Protein AF-A0A7S0JZT6-F1 (afdb_monomer_lite)

Foldseek 3Di:
DDDDDPQFDADWDWQLVVVAPPDDFDKQFAPFTFTQAAACHVNDRLAQQCQVVSVLQRQVQSVCVVVVNHDPTDDPLRLQVLLVVLPNDPPVCRVPSHHDDVVSSQSSVCVVVVHPSPDDDDPPLPDPDDPQVSLQVVQQVLQVCSVPVRGWDWDDDVRHIKIWGMKHFCDPVVHRHLQGMKTWIAHNHDRDAADPVRHAQRPPHRTHIDRNCPVVDDPDD

pLDDT: mean 77.77, std 19.08, range [27.14, 97.81]

Secondary structure (DSSP, 8-state):
------------BTTTTTTT-SSSSSEEE-SS---B--TTGGG---TTT-HHHHHHHHHHHHHHHHTT---SPPPHHHHHHHHHHTTSS-GGGTT------HHHHHHHHHHHTT-SSTT--------SS-HHHHHHHHHHHHHHHHHHT---EEEE-SS-EEEEEEEEES-GGG-S-TTTEEEEEE-TT-SS--BTTB-TBSTTSSEEEEESHHHH-PPP-

Radius of gyration: 17.5 Å; chains: 1; bounding box: 57×43×42 Å

Sequence (221 aa):
MAGAADGGPSGGIPGAIEALAAGLGVECRAASPFNLFAYGYGGQDDHGWGCAYRCLQMLADHAARHEGTAAAPASIRELQEHLVSVGVLSESQVGSRDWIEPSHARAFLAARAGLGERAVYEEILELNVDQEAKLAAFASLLWEHFGSAKSPVMIDDSIKAYVIGASRLKDVAAGPLPDNMQVLLFDPHVAALPTEEKPLGAAGSAVQWREFRGVFVKEAK

Organism: Cafeteria roenbergensis (NCBI:txid33653)

Structure (mmCIF, N/CA/C/O backbone):
data_AF-A0A7S0JZT6-F1
#
_entry.id   AF-A0A7S0JZT6-F1
#
loop_
_atom_site.group_PDB
_atom_site.id
_atom_site.type_symbol
_atom_site.label_atom_id
_atom_site.label_alt_id
_atom_site.label_comp_id
_atom_site.label_asym_id
_atom_site.label_entity_id
_atom_site.label_seq_id
_atom_site.pdbx_PDB_ins_code
_atom_site.Cartn_x
_atom_site.Cartn_y
_atom_site.Cartn_z
_atom_site.occupancy
_atom_site.B_iso_or_equiv
_atom_site.auth_seq_id
_atom_site.auth_comp_id
_atom_site.auth_asym_id
_atom_site.auth_atom_id
_atom_site.pdbx_PDB_model_num
ATOM 1 N N . MET A 1 1 ? -38.339 -8.355 6.081 1.00 34.59 1 MET A N 1
ATOM 2 C CA . MET A 1 1 ? -37.737 -9.453 5.298 1.00 34.59 1 MET A CA 1
ATOM 3 C C . MET A 1 1 ? -36.240 -9.352 5.493 1.00 34.59 1 MET A C 1
ATOM 5 O O . MET A 1 1 ? -35.696 -8.287 5.242 1.00 34.59 1 MET A O 1
ATOM 9 N N . ALA A 1 2 ? -35.631 -10.390 6.056 1.00 35.12 2 ALA A N 1
ATOM 10 C CA . ALA A 1 2 ? -34.192 -10.492 6.268 1.00 35.12 2 ALA A CA 1
ATOM 11 C C . ALA A 1 2 ? -33.588 -11.412 5.193 1.00 35.12 2 ALA A C 1
ATOM 13 O O . ALA A 1 2 ? -34.253 -12.364 4.784 1.00 35.12 2 ALA A O 1
ATOM 14 N N . GLY A 1 3 ? -32.344 -11.133 4.791 1.00 27.77 3 GLY A N 1
ATOM 15 C CA . GLY A 1 3 ? -31.515 -11.940 3.881 1.00 27.77 3 GLY A CA 1
ATOM 16 C C . GLY A 1 3 ? -31.177 -11.165 2.598 1.00 27.77 3 GLY A C 1
ATOM 17 O O . GLY A 1 3 ? -32.087 -10.666 1.953 1.00 27.77 3 GLY A O 1
ATOM 18 N N . ALA A 1 4 ? -29.925 -10.975 2.186 1.00 27.14 4 ALA A N 1
ATOM 19 C CA . ALA A 1 4 ? -28.719 -11.757 2.437 1.00 27.14 4 ALA A CA 1
ATOM 20 C C . ALA A 1 4 ? -27.574 -10.887 2.986 1.00 27.14 4 ALA A C 1
ATOM 22 O O . ALA A 1 4 ? -27.307 -9.802 2.480 1.00 27.14 4 ALA A O 1
ATOM 23 N N . ALA A 1 5 ? -26.902 -11.382 4.024 1.00 34.38 5 ALA A N 1
ATOM 24 C CA . ALA A 1 5 ? -25.541 -10.970 4.328 1.00 34.38 5 ALA A CA 1
ATOM 25 C C . ALA A 1 5 ? -24.639 -11.838 3.446 1.00 34.38 5 ALA A C 1
ATOM 27 O O . ALA A 1 5 ? -24.488 -13.031 3.716 1.00 34.38 5 ALA A O 1
ATOM 28 N N . ASP A 1 6 ? -24.120 -11.265 2.362 1.00 35.34 6 ASP A N 1
ATOM 29 C CA . ASP A 1 6 ? -23.073 -11.905 1.573 1.00 35.34 6 ASP A CA 1
ATOM 30 C C . ASP A 1 6 ? -21.845 -12.051 2.475 1.00 35.34 6 ASP A C 1
ATOM 32 O O . ASP A 1 6 ? -21.238 -11.072 2.914 1.00 35.34 6 ASP A O 1
ATOM 36 N N . GLY A 1 7 ? -21.542 -13.299 2.833 1.00 34.78 7 GLY A N 1
ATOM 37 C CA . GLY A 1 7 ? -20.374 -13.657 3.623 1.00 34.78 7 GLY A CA 1
ATOM 38 C C . GLY A 1 7 ? -19.111 -13.322 2.844 1.00 34.78 7 GLY A C 1
ATOM 39 O O . GLY A 1 7 ? -18.665 -14.115 2.017 1.00 34.78 7 GLY A O 1
ATOM 40 N N . GLY A 1 8 ? -18.551 -12.142 3.110 1.00 35.59 8 GLY A N 1
ATOM 41 C CA . GLY A 1 8 ? -17.241 -11.744 2.614 1.00 35.59 8 GLY A CA 1
ATOM 42 C C . GLY A 1 8 ? -16.152 -12.737 3.044 1.00 35.59 8 GLY A C 1
ATOM 43 O O . GLY A 1 8 ? -16.297 -13.430 4.058 1.00 35.59 8 GLY A O 1
ATOM 44 N N . PRO A 1 9 ? -15.055 -12.841 2.279 1.00 41.06 9 PRO A N 1
ATOM 45 C CA . PRO A 1 9 ? -14.023 -13.838 2.513 1.00 41.06 9 PRO A CA 1
ATOM 46 C C . PRO A 1 9 ? -13.371 -13.669 3.893 1.00 41.06 9 PRO A C 1
ATOM 48 O O . PRO A 1 9 ? -12.743 -12.660 4.206 1.00 41.06 9 PRO A O 1
ATOM 51 N N . SER A 1 10 ? -13.502 -14.698 4.729 1.00 40.22 10 SER A N 1
ATOM 52 C CA . SER A 1 10 ? -13.089 -14.697 6.137 1.00 40.22 10 SER A CA 1
ATOM 53 C C . SER A 1 10 ? -11.600 -14.995 6.369 1.00 40.22 10 SER A C 1
ATOM 55 O O . SER A 1 10 ? -11.208 -15.329 7.485 1.00 40.22 10 SER A O 1
ATOM 57 N N . GLY A 1 11 ? -10.750 -14.904 5.345 1.00 45.12 11 GLY A N 1
ATOM 58 C CA . GLY A 1 11 ? -9.330 -15.232 5.458 1.00 45.12 11 GLY A CA 1
ATOM 59 C C . GLY A 1 11 ? -8.489 -14.388 4.514 1.00 45.12 11 GLY A C 1
ATOM 60 O O . GLY A 1 11 ? -8.764 -14.343 3.321 1.00 45.12 11 GLY A O 1
ATOM 61 N N . GLY A 1 12 ? -7.463 -13.718 5.040 1.00 48.38 12 GLY A N 1
ATOM 62 C CA . GLY A 1 12 ? -6.399 -13.192 4.190 1.00 48.38 12 GLY A CA 1
ATOM 63 C C . GLY A 1 12 ? -5.634 -14.356 3.564 1.00 48.38 12 GLY A C 1
ATOM 64 O O . GLY A 1 12 ? -5.646 -15.456 4.113 1.00 48.38 12 GLY A O 1
ATOM 65 N N . ILE A 1 13 ? -4.996 -14.141 2.416 1.00 56.59 13 ILE A N 1
ATOM 66 C CA . ILE A 1 13 ? -4.261 -15.203 1.709 1.00 56.59 13 ILE A CA 1
ATOM 67 C C . ILE A 1 13 ? -2.818 -15.217 2.210 1.00 56.59 13 ILE A C 1
ATOM 69 O O . ILE A 1 13 ? -2.087 -14.270 1.900 1.00 56.59 13 ILE A O 1
ATOM 73 N N . PRO A 1 14 ? -2.375 -16.251 2.946 1.00 52.34 14 PRO A N 1
ATOM 74 C CA . PRO A 1 14 ? -0.984 -16.358 3.363 1.00 52.34 14 PRO A CA 1
ATOM 75 C C . PRO A 1 14 ? -0.060 -16.543 2.161 1.00 52.34 14 PRO A C 1
ATOM 77 O O . PRO A 1 14 ? -0.358 -17.327 1.265 1.00 52.34 14 PRO A O 1
ATOM 80 N N . GLY A 1 15 ? 1.075 -15.840 2.146 1.00 51.22 15 GLY A N 1
ATOM 81 C CA . GLY A 1 15 ? 2.154 -16.111 1.189 1.00 51.22 15 GLY A CA 1
ATOM 82 C C . GLY A 1 15 ? 1.863 -15.712 -0.262 1.00 51.22 15 GLY A C 1
ATOM 83 O O . GLY A 1 15 ? 2.475 -16.260 -1.174 1.00 51.22 15 GLY A O 1
ATOM 84 N N . ALA A 1 16 ? 0.967 -14.748 -0.508 1.00 55.59 16 ALA A N 1
ATOM 85 C CA . ALA A 1 16 ? 0.592 -14.336 -1.865 1.00 55.59 16 ALA A CA 1
ATOM 86 C C . ALA A 1 16 ? 1.790 -13.924 -2.754 1.00 55.59 16 ALA A C 1
ATOM 88 O O . ALA A 1 16 ? 1.761 -14.167 -3.956 1.00 55.59 16 ALA A O 1
ATOM 89 N N . ILE A 1 17 ? 2.867 -13.369 -2.178 1.00 54.47 17 ILE A N 1
ATOM 90 C CA . ILE A 1 17 ? 4.121 -13.088 -2.909 1.00 54.47 17 ILE A CA 1
ATOM 91 C C . ILE A 1 17 ? 4.908 -14.370 -3.217 1.00 54.47 17 ILE A C 1
ATOM 93 O O . ILE A 1 17 ? 5.449 -14.509 -4.313 1.00 54.47 17 ILE A O 1
ATOM 97 N N . GLU A 1 18 ? 4.970 -15.322 -2.283 1.00 53.16 18 GLU A N 1
ATOM 98 C CA . GLU A 1 18 ? 5.741 -16.563 -2.449 1.00 53.16 18 GLU A CA 1
ATOM 99 C C . GLU A 1 18 ? 5.184 -17.425 -3.587 1.00 53.16 18 GLU A C 1
ATOM 101 O O . GLU A 1 18 ? 5.955 -17.982 -4.367 1.00 53.16 18 GLU A O 1
ATOM 106 N N . ALA A 1 19 ? 3.857 -17.458 -3.743 1.00 49.25 19 ALA A N 1
ATOM 107 C CA . ALA A 1 19 ? 3.191 -18.165 -4.835 1.00 49.25 19 ALA A CA 1
ATOM 108 C C . ALA A 1 19 ? 3.429 -17.530 -6.225 1.00 49.25 19 ALA A C 1
ATOM 110 O O . ALA A 1 19 ? 3.267 -18.206 -7.238 1.00 49.25 19 ALA A O 1
ATOM 111 N N . LEU A 1 20 ? 3.815 -16.248 -6.288 1.00 53.41 20 LEU A N 1
ATOM 112 C CA . LEU A 1 20 ? 3.877 -15.451 -7.525 1.00 53.41 20 LEU A CA 1
ATOM 113 C C . LEU A 1 20 ? 5.281 -15.179 -8.058 1.00 53.41 20 LEU A C 1
ATOM 115 O O . LEU A 1 20 ? 5.427 -14.810 -9.224 1.00 53.41 20 LEU A O 1
ATOM 119 N N . ALA A 1 21 ? 6.303 -15.386 -7.232 1.00 47.50 21 ALA A N 1
ATOM 120 C CA . ALA A 1 21 ? 7.701 -15.196 -7.608 1.00 47.50 21 ALA A CA 1
ATOM 121 C C . ALA A 1 21 ? 8.264 -16.318 -8.503 1.00 47.50 21 ALA A C 1
ATOM 123 O O . ALA A 1 21 ? 9.364 -16.216 -9.048 1.00 47.50 21 ALA A O 1
ATOM 124 N N . ALA A 1 22 ? 7.527 -17.418 -8.672 1.00 41.44 22 ALA A N 1
ATOM 125 C CA . ALA A 1 22 ? 7.921 -18.495 -9.566 1.00 41.44 22 ALA A CA 1
ATOM 126 C C . ALA A 1 22 ? 7.646 -18.108 -11.034 1.00 41.44 22 ALA A C 1
ATOM 128 O O . ALA A 1 22 ? 6.616 -18.476 -11.592 1.00 41.44 22 ALA A O 1
ATOM 129 N N . GLY A 1 23 ? 8.586 -17.405 -11.686 1.00 43.62 23 GLY A N 1
ATOM 130 C CA . GLY A 1 23 ? 8.805 -17.655 -13.118 1.00 43.62 23 GLY A CA 1
ATOM 131 C C .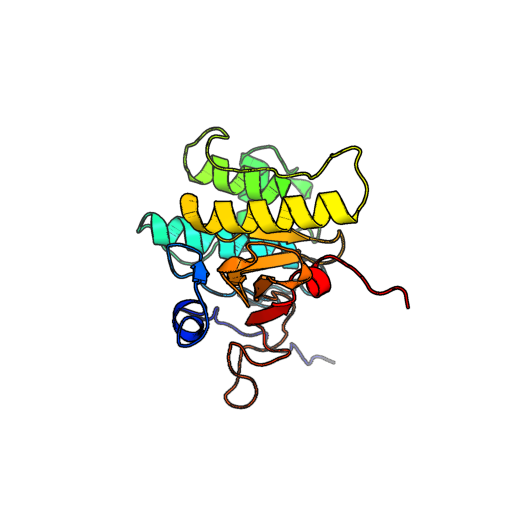 GLY A 1 23 ? 9.170 -16.534 -14.095 1.00 43.62 23 GLY A C 1
ATOM 132 O O . GLY A 1 23 ? 9.265 -16.870 -15.271 1.00 43.62 23 GLY A O 1
ATOM 133 N N . LEU A 1 24 ? 9.385 -15.257 -13.743 1.00 39.00 24 LEU A N 1
ATOM 134 C CA . LEU A 1 24 ? 9.626 -14.225 -14.780 1.00 39.00 24 LEU A CA 1
ATOM 135 C C . LEU A 1 24 ? 10.530 -13.052 -14.334 1.00 39.00 24 LEU A C 1
ATOM 137 O O . LEU A 1 24 ? 10.125 -12.260 -13.489 1.00 39.00 24 LEU A O 1
ATOM 141 N N . GLY A 1 25 ? 11.675 -12.874 -15.015 1.00 45.59 25 GLY A N 1
ATOM 142 C CA . GLY A 1 25 ? 12.507 -11.652 -15.001 1.00 45.59 25 GLY A CA 1
ATOM 143 C C . GLY A 1 25 ? 13.336 -11.399 -13.731 1.00 45.59 25 GLY A C 1
ATOM 144 O O . GLY A 1 25 ? 13.199 -12.102 -12.735 1.00 45.59 25 GLY A O 1
ATOM 145 N N . VAL A 1 26 ? 14.227 -10.395 -13.770 1.00 46.28 26 VAL A N 1
ATOM 146 C CA . VAL A 1 26 ? 14.885 -9.878 -12.553 1.00 46.28 26 VAL A CA 1
ATOM 147 C C . VAL A 1 26 ? 13.817 -9.163 -11.727 1.00 46.28 26 VAL A C 1
ATOM 149 O O . VAL A 1 26 ? 13.256 -8.158 -12.167 1.00 46.28 26 VAL A O 1
ATOM 152 N N . GLU A 1 27 ? 13.514 -9.725 -10.561 1.00 59.84 27 GLU A N 1
ATOM 153 C CA . GLU A 1 27 ? 12.444 -9.292 -9.665 1.00 59.84 27 GLU A CA 1
ATOM 154 C C . GLU A 1 27 ? 13.028 -8.538 -8.464 1.00 59.84 27 GLU A C 1
ATOM 156 O O . GLU A 1 27 ? 13.917 -9.042 -7.772 1.00 59.84 27 GLU A O 1
ATOM 161 N N . CYS A 1 28 ? 12.483 -7.354 -8.185 1.00 55.84 28 CYS A N 1
ATOM 162 C CA . CYS A 1 28 ? 12.679 -6.651 -6.922 1.00 55.84 28 CYS A CA 1
ATOM 163 C C . CYS A 1 28 ? 11.346 -6.691 -6.156 1.00 55.84 28 CYS A C 1
ATOM 165 O O . CYS A 1 28 ? 10.310 -6.301 -6.697 1.00 55.84 28 CYS A O 1
ATOM 167 N N . ARG A 1 29 ? 11.349 -7.163 -4.905 1.00 70.44 29 ARG A N 1
ATOM 168 C CA . ARG A 1 29 ? 10.126 -7.448 -4.131 1.00 70.44 29 ARG A CA 1
ATOM 169 C C . ARG A 1 29 ? 10.256 -7.095 -2.656 1.00 70.44 29 ARG A C 1
ATOM 171 O O . ARG A 1 29 ? 11.367 -6.925 -2.151 1.00 70.44 29 ARG A O 1
ATOM 178 N N . ALA A 1 30 ? 9.118 -7.051 -1.964 1.00 57.62 30 ALA A N 1
ATOM 179 C CA . ALA A 1 30 ? 9.083 -6.984 -0.508 1.00 57.62 30 ALA A CA 1
ATOM 180 C C . ALA A 1 30 ? 9.891 -8.133 0.141 1.00 57.62 30 ALA A C 1
ATOM 182 O O . ALA A 1 30 ? 9.897 -9.262 -0.354 1.00 57.62 30 ALA A O 1
ATOM 183 N N . ALA A 1 31 ? 10.608 -7.840 1.229 1.00 56.81 31 ALA A N 1
ATOM 184 C CA . ALA A 1 31 ? 11.568 -8.753 1.849 1.00 56.81 31 ALA A CA 1
ATOM 185 C C . ALA A 1 31 ? 10.889 -9.918 2.576 1.00 56.81 31 ALA A C 1
ATOM 187 O O . ALA A 1 31 ? 11.448 -11.014 2.609 1.00 56.81 31 ALA A O 1
ATOM 188 N N . SER A 1 32 ? 9.705 -9.677 3.144 1.00 68.81 32 SER A N 1
ATOM 189 C CA . SER A 1 32 ? 8.918 -10.680 3.866 1.00 68.81 32 SER A CA 1
ATOM 190 C C . SER A 1 32 ? 7.595 -10.938 3.141 1.00 68.81 32 SER A C 1
ATOM 192 O O . SER A 1 32 ? 7.056 -10.023 2.512 1.00 68.81 32 SER A O 1
ATOM 194 N N . PRO A 1 33 ? 7.022 -12.151 3.222 1.00 75.38 33 PRO A N 1
ATOM 195 C CA . PRO A 1 33 ? 5.653 -12.363 2.769 1.00 75.38 33 PRO A CA 1
ATOM 196 C C . PRO A 1 33 ? 4.692 -11.503 3.597 1.00 75.38 33 PRO A C 1
ATOM 198 O O . PRO A 1 33 ? 4.974 -11.194 4.752 1.00 75.38 33 PRO A O 1
ATOM 201 N N . PHE A 1 34 ? 3.544 -11.156 3.027 1.00 77.44 34 PHE A N 1
ATOM 202 C CA . PHE A 1 34 ? 2.415 -10.576 3.750 1.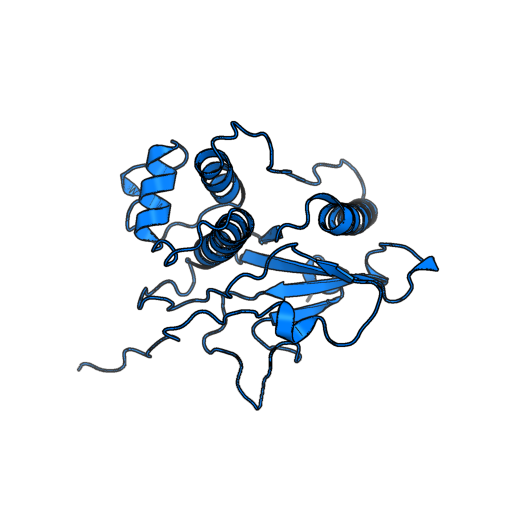00 77.44 34 PHE A CA 1
ATOM 203 C C . PHE A 1 34 ? 1.097 -11.104 3.184 1.00 77.44 34 PHE A C 1
ATOM 205 O O . PHE A 1 34 ? 1.044 -11.635 2.070 1.00 77.44 34 PHE A O 1
ATOM 212 N N . ASN A 1 35 ? 0.045 -11.006 3.985 1.00 83.50 35 ASN A N 1
ATOM 213 C CA . ASN A 1 35 ? -1.294 -11.443 3.634 1.00 83.50 35 ASN A CA 1
ATOM 214 C C . ASN A 1 35 ? -2.001 -10.395 2.774 1.00 83.50 35 ASN A C 1
ATOM 216 O O . ASN A 1 35 ? -1.930 -9.207 3.074 1.00 83.50 35 ASN A O 1
ATOM 220 N N . LEU A 1 36 ? -2.775 -10.832 1.779 1.00 85.19 36 LEU A N 1
ATOM 221 C CA . LEU A 1 36 ? -3.780 -9.967 1.153 1.00 85.19 36 LEU A CA 1
ATOM 222 C C . LEU A 1 36 ? -4.950 -9.754 2.125 1.00 85.19 36 LEU A C 1
ATOM 224 O O . LEU A 1 36 ? -5.561 -10.733 2.556 1.00 85.19 36 LEU A O 1
ATOM 228 N N . PHE A 1 37 ? -5.306 -8.496 2.387 1.00 88.44 37 PHE A N 1
ATOM 229 C CA . PHE A 1 37 ? -6.561 -8.117 3.039 1.00 88.44 37 PHE A CA 1
ATOM 230 C C . PHE A 1 37 ? -7.454 -7.390 2.037 1.00 88.44 37 PHE A C 1
ATOM 232 O O . PHE A 1 37 ? -6.997 -6.489 1.336 1.00 88.44 37 PHE A O 1
ATOM 239 N N . ALA A 1 38 ? -8.721 -7.790 1.969 1.00 89.12 38 ALA A N 1
ATOM 240 C CA . ALA A 1 38 ? -9.712 -7.242 1.049 1.00 89.12 38 ALA A CA 1
ATOM 241 C C . ALA A 1 38 ? -10.998 -6.860 1.796 1.00 89.12 38 ALA A C 1
ATOM 243 O O . ALA A 1 38 ? -11.139 -7.139 2.993 1.00 89.12 38 ALA A O 1
ATOM 244 N N . TYR A 1 39 ? -11.926 -6.212 1.094 1.00 91.44 39 TYR A N 1
ATOM 245 C CA . TYR A 1 39 ? -13.248 -5.884 1.623 1.00 91.44 39 TYR A CA 1
ATOM 246 C C . TYR A 1 39 ? -13.944 -7.093 2.254 1.00 91.44 39 TYR A C 1
ATOM 248 O O . TYR A 1 39 ? -13.802 -8.232 1.807 1.00 91.44 39 TYR A O 1
ATOM 256 N N . GLY A 1 40 ? -14.690 -6.848 3.331 1.00 88.19 40 GLY A N 1
ATOM 257 C CA . GLY A 1 40 ? -15.387 -7.899 4.071 1.00 88.19 40 GLY A CA 1
ATOM 258 C C . GLY A 1 40 ? -14.502 -8.696 5.033 1.00 88.19 40 GLY A C 1
ATOM 259 O O . GLY A 1 40 ? -15.031 -9.462 5.843 1.00 88.19 40 GLY A O 1
ATOM 260 N N . TYR A 1 41 ? -13.173 -8.519 5.011 1.00 86.56 41 TYR A N 1
ATOM 261 C CA . TYR A 1 41 ? -12.291 -9.239 5.928 1.00 86.56 41 TYR A CA 1
ATOM 262 C C . TYR A 1 41 ? -12.638 -8.926 7.391 1.00 86.56 41 TYR A C 1
ATOM 264 O O . TYR A 1 41 ? -12.788 -7.760 7.780 1.00 86.56 41 TYR A O 1
ATOM 272 N N . GLY A 1 42 ? -12.761 -9.981 8.202 1.00 83.81 42 GLY A N 1
ATOM 273 C CA . GLY A 1 42 ? -13.183 -9.894 9.602 1.00 83.81 42 GLY A CA 1
ATOM 274 C C . GLY A 1 42 ? -14.677 -9.608 9.796 1.00 83.81 42 GLY A C 1
ATOM 275 O O . GLY A 1 42 ? -15.069 -9.205 10.885 1.00 83.81 42 GLY A O 1
ATOM 276 N N . GLY A 1 43 ? -15.508 -9.775 8.758 1.00 88.06 43 GLY A N 1
ATOM 277 C CA . GLY A 1 43 ? -16.949 -9.494 8.810 1.00 88.06 43 GLY A CA 1
ATOM 278 C C . GLY A 1 43 ? -17.299 -8.003 8.792 1.00 88.06 43 GLY A C 1
ATOM 279 O O . GLY A 1 43 ? -18.454 -7.636 8.993 1.00 88.06 43 GLY A O 1
ATOM 280 N N . GLN A 1 44 ? -16.312 -7.138 8.560 1.00 90.50 44 GLN A N 1
ATOM 281 C CA . GLN A 1 44 ? -16.498 -5.696 8.483 1.00 90.50 44 GLN A CA 1
ATOM 282 C C . GLN A 1 44 ? -17.129 -5.312 7.138 1.00 90.50 44 GLN A C 1
ATOM 284 O O . GLN A 1 44 ? -16.576 -5.616 6.087 1.00 90.50 44 GLN A O 1
ATOM 289 N N . ASP A 1 45 ? -18.249 -4.586 7.169 1.00 93.31 45 ASP A N 1
ATOM 290 C CA . ASP A 1 45 ? -18.831 -3.973 5.971 1.00 93.31 45 ASP A CA 1
ATOM 291 C C . ASP A 1 45 ? -18.078 -2.682 5.619 1.00 93.31 45 ASP A C 1
ATOM 293 O O . ASP A 1 45 ? -18.401 -1.592 6.107 1.00 93.31 45 ASP A O 1
ATOM 297 N N . ASP A 1 46 ? -17.018 -2.829 4.826 1.00 93.94 46 ASP A N 1
ATOM 298 C CA . ASP A 1 46 ? -16.147 -1.738 4.393 1.00 93.94 46 ASP A CA 1
ATOM 299 C C . ASP A 1 46 ? -16.148 -1.462 2.882 1.00 93.94 46 ASP A C 1
ATOM 301 O O . ASP A 1 46 ? -15.288 -0.748 2.356 1.00 93.94 46 ASP A O 1
ATOM 305 N N . HIS A 1 47 ? -17.146 -1.990 2.176 1.00 92.88 47 HIS A N 1
ATOM 306 C CA . HIS A 1 47 ? -17.290 -1.798 0.740 1.00 92.88 47 HIS A CA 1
ATOM 307 C C . HIS A 1 47 ? -17.446 -0.314 0.391 1.00 92.88 47 HIS A C 1
ATOM 309 O O . HIS A 1 47 ? -18.327 0.382 0.897 1.00 92.88 47 HIS A O 1
ATOM 315 N N . GLY A 1 48 ? -16.582 0.163 -0.506 1.00 91.88 48 GLY A N 1
ATOM 316 C CA . GLY A 1 48 ? -16.615 1.533 -1.018 1.00 91.88 48 GLY A CA 1
ATOM 317 C C . GLY A 1 48 ? -15.909 2.578 -0.153 1.00 91.88 48 GLY A C 1
ATOM 318 O O . GLY A 1 48 ? -15.864 3.730 -0.568 1.00 91.88 48 GLY A O 1
ATOM 319 N N . TRP A 1 49 ? -15.341 2.208 1.001 1.00 94.19 49 TRP A N 1
ATOM 320 C CA . TRP A 1 49 ? -14.616 3.161 1.858 1.00 94.19 49 TRP A CA 1
ATOM 321 C C . TRP A 1 49 ? -13.369 2.584 2.546 1.00 94.19 49 TRP A C 1
ATOM 323 O O . TRP A 1 49 ? -12.456 3.323 2.895 1.00 94.19 49 TRP A O 1
ATOM 333 N N . GLY A 1 50 ? -13.279 1.260 2.702 1.00 95.06 50 GLY A N 1
ATOM 334 C CA . GLY A 1 50 ? -12.238 0.620 3.507 1.00 95.06 50 GLY A CA 1
ATOM 335 C C . GLY A 1 50 ? -10.895 0.354 2.830 1.00 95.06 50 GLY A C 1
ATOM 336 O O . GLY A 1 50 ? -9.996 -0.168 3.486 1.00 95.06 50 GLY A O 1
ATOM 337 N N . CYS A 1 51 ? -10.721 0.621 1.528 1.00 95.06 51 CYS A N 1
ATOM 338 C CA . CYS A 1 51 ? -9.603 0.002 0.799 1.00 95.06 51 CYS A CA 1
ATOM 339 C C . CYS A 1 51 ? -8.242 0.543 1.240 1.00 95.06 51 CYS A C 1
ATOM 341 O O . CYS A 1 51 ? -7.284 -0.229 1.289 1.00 95.06 51 CYS A O 1
ATOM 343 N N . ALA A 1 52 ? -8.162 1.803 1.672 1.00 95.38 52 ALA A N 1
ATOM 344 C CA . ALA A 1 52 ? -6.956 2.335 2.297 1.00 95.38 52 ALA A CA 1
ATOM 345 C C . ALA A 1 52 ? -6.617 1.644 3.628 1.00 95.38 52 ALA A C 1
ATOM 347 O O . ALA A 1 52 ? -5.457 1.317 3.873 1.00 95.38 52 ALA A O 1
ATOM 348 N N . TYR A 1 53 ? -7.617 1.319 4.455 1.00 96.44 53 TYR A N 1
ATOM 349 C CA . TYR A 1 53 ? -7.396 0.532 5.672 1.00 96.44 53 TYR A CA 1
ATOM 350 C C . TYR A 1 53 ? -6.914 -0.882 5.357 1.00 96.44 53 TYR A C 1
ATOM 352 O O . TYR A 1 53 ? -6.023 -1.389 6.033 1.00 96.44 53 TYR A O 1
ATOM 360 N N . ARG A 1 54 ? -7.452 -1.520 4.312 1.00 94.75 54 ARG A N 1
ATOM 361 C CA . ARG A 1 54 ? -6.978 -2.839 3.864 1.00 94.75 54 ARG A CA 1
ATOM 362 C C . ARG A 1 54 ? -5.537 -2.790 3.370 1.00 94.75 54 ARG A C 1
ATOM 364 O O . ARG A 1 54 ? -4.757 -3.679 3.702 1.00 94.75 54 ARG A O 1
ATOM 371 N N . CYS A 1 55 ? -5.155 -1.725 2.665 1.00 93.94 55 CYS A N 1
ATOM 372 C CA . CYS A 1 55 ? -3.755 -1.467 2.334 1.00 93.94 55 CYS A CA 1
ATOM 373 C C . CYS A 1 55 ? -2.906 -1.342 3.603 1.00 93.94 55 CYS A C 1
ATOM 375 O O . CYS A 1 55 ? -1.919 -2.060 3.740 1.00 93.94 55 CYS A O 1
ATOM 377 N N . LEU A 1 56 ? -3.327 -0.532 4.578 1.00 94.62 56 LEU A N 1
ATOM 378 C CA . LEU A 1 56 ? -2.621 -0.395 5.853 1.00 94.62 56 LEU A CA 1
ATOM 379 C C . LEU A 1 56 ? -2.469 -1.735 6.596 1.00 94.62 56 LEU A C 1
ATOM 381 O O . LEU A 1 56 ? -1.390 -2.016 7.112 1.00 94.62 56 LEU A O 1
ATOM 385 N N . GLN A 1 57 ? -3.489 -2.601 6.594 1.00 92.69 57 GLN A N 1
ATOM 386 C CA . GLN A 1 57 ? -3.381 -3.954 7.158 1.00 92.69 57 GLN A CA 1
ATOM 387 C C . GLN A 1 57 ? -2.282 -4.776 6.466 1.00 92.69 57 GLN A C 1
ATOM 389 O O . GLN A 1 57 ? -1.511 -5.447 7.149 1.00 92.69 57 GLN A O 1
ATOM 394 N N . MET A 1 58 ? -2.167 -4.701 5.133 1.00 90.75 58 MET A N 1
ATOM 395 C CA . MET A 1 58 ? -1.118 -5.405 4.378 1.00 90.75 58 MET A CA 1
ATOM 396 C C . MET A 1 58 ? 0.282 -4.877 4.717 1.00 90.75 58 MET A C 1
ATOM 398 O O . MET A 1 58 ? 1.199 -5.664 4.954 1.00 90.75 58 MET A O 1
ATOM 402 N N . LEU A 1 59 ? 0.447 -3.551 4.788 1.00 90.94 59 LEU A N 1
ATOM 403 C CA . LEU A 1 59 ? 1.721 -2.922 5.151 1.00 90.94 59 LEU A CA 1
ATOM 404 C C . LEU A 1 59 ? 2.124 -3.268 6.596 1.00 90.94 59 LEU A C 1
ATOM 406 O O . LEU A 1 59 ? 3.283 -3.599 6.854 1.00 90.94 59 LEU A O 1
ATOM 410 N N . ALA A 1 60 ? 1.172 -3.230 7.531 1.00 89.31 60 ALA A N 1
ATOM 411 C CA . ALA A 1 60 ? 1.401 -3.571 8.932 1.00 89.31 60 ALA A CA 1
ATOM 412 C C . ALA A 1 60 ? 1.739 -5.060 9.123 1.00 89.31 60 ALA A C 1
ATOM 414 O O . ALA A 1 60 ? 2.631 -5.384 9.906 1.00 89.31 60 ALA A O 1
ATOM 415 N N . ASP A 1 61 ? 1.074 -5.962 8.393 1.00 86.69 61 ASP A N 1
ATOM 416 C CA . ASP A 1 61 ? 1.374 -7.399 8.404 1.00 86.69 61 ASP A CA 1
ATOM 417 C C . ASP A 1 61 ? 2.774 -7.685 7.842 1.00 86.69 61 ASP A C 1
ATOM 419 O O . ASP A 1 61 ? 3.527 -8.442 8.455 1.00 86.69 61 ASP A O 1
ATOM 423 N N . HIS A 1 62 ? 3.179 -7.015 6.754 1.00 86.56 62 HIS A N 1
ATOM 424 C CA . HIS A 1 62 ? 4.556 -7.092 6.254 1.00 86.56 62 HIS A CA 1
ATOM 425 C C . HIS A 1 62 ? 5.574 -6.661 7.316 1.00 86.56 62 HIS A C 1
ATOM 427 O O . HIS A 1 62 ? 6.535 -7.387 7.576 1.00 86.56 62 HIS A O 1
ATOM 433 N N . ALA A 1 63 ? 5.371 -5.490 7.931 1.00 84.88 63 ALA A N 1
ATOM 434 C CA . ALA A 1 63 ? 6.270 -4.969 8.959 1.00 84.88 63 ALA A CA 1
ATOM 435 C C . ALA A 1 63 ? 6.379 -5.939 10.146 1.00 84.88 63 ALA A C 1
ATOM 437 O O . ALA A 1 63 ? 7.479 -6.314 10.547 1.00 84.88 63 ALA A O 1
ATOM 438 N N . ALA A 1 64 ? 5.244 -6.438 10.641 1.00 83.50 64 ALA A N 1
ATOM 439 C CA . ALA A 1 64 ? 5.216 -7.385 11.749 1.00 83.50 64 ALA A CA 1
ATOM 440 C C . ALA A 1 64 ? 5.926 -8.704 11.422 1.00 83.50 64 ALA A C 1
ATOM 442 O O . ALA A 1 64 ? 6.657 -9.242 12.251 1.00 83.50 64 ALA A O 1
ATOM 443 N N . ARG A 1 65 ? 5.760 -9.231 10.206 1.00 82.38 65 ARG A N 1
ATOM 444 C CA . ARG A 1 65 ? 6.457 -10.448 9.764 1.00 82.38 65 ARG A CA 1
ATOM 445 C C . ARG A 1 65 ? 7.955 -10.236 9.629 1.00 82.38 65 ARG A C 1
ATOM 447 O O . ARG A 1 65 ? 8.714 -11.107 10.042 1.00 82.38 65 ARG A O 1
ATOM 454 N N . HIS A 1 66 ? 8.369 -9.083 9.112 1.00 80.94 66 HIS A N 1
ATOM 455 C CA . HIS A 1 66 ? 9.779 -8.722 9.008 1.00 80.94 66 HIS A CA 1
ATOM 456 C C . HIS A 1 66 ? 10.460 -8.640 10.382 1.00 80.94 66 HIS A C 1
ATOM 458 O O . HIS A 1 66 ? 11.593 -9.082 10.546 1.00 80.94 66 HIS A O 1
ATOM 464 N N . GLU A 1 67 ? 9.742 -8.135 11.384 1.00 82.75 67 GLU A N 1
ATOM 465 C CA . GLU A 1 67 ? 10.203 -8.027 12.773 1.00 82.75 67 GLU A CA 1
ATOM 466 C C . GLU A 1 67 ? 10.080 -9.342 13.568 1.00 82.75 67 GLU A C 1
ATOM 468 O O . GLU A 1 67 ? 10.519 -9.410 14.714 1.00 82.75 67 GLU A O 1
ATOM 473 N N . GLY A 1 68 ? 9.451 -10.384 13.009 1.00 82.12 68 GLY A N 1
ATOM 474 C CA . GLY A 1 68 ? 9.138 -11.619 13.737 1.00 82.12 68 GLY A CA 1
ATOM 475 C C . GLY A 1 68 ? 8.054 -11.454 14.815 1.00 82.12 68 GLY A C 1
ATOM 476 O O . GLY A 1 68 ? 7.968 -12.268 15.730 1.00 82.12 68 GLY A O 1
ATOM 477 N N . THR A 1 69 ? 7.223 -10.413 14.715 1.00 83.06 69 THR A N 1
ATOM 478 C CA . THR A 1 69 ? 6.155 -10.051 15.666 1.00 83.06 69 THR A CA 1
ATOM 479 C C . THR A 1 69 ? 4.748 -10.239 15.088 1.00 83.06 69 THR A C 1
ATOM 481 O O . THR A 1 69 ? 3.774 -9.695 15.612 1.00 83.06 69 THR A O 1
ATOM 484 N N . ALA A 1 70 ? 4.629 -10.989 13.988 1.00 75.69 70 ALA A N 1
ATOM 485 C CA . ALA A 1 70 ? 3.363 -11.228 13.305 1.00 75.69 70 ALA A CA 1
ATOM 486 C C . ALA A 1 70 ? 2.299 -11.809 14.250 1.00 75.69 70 ALA A C 1
ATOM 488 O O . ALA A 1 70 ? 2.507 -12.834 14.900 1.00 75.69 70 ALA A O 1
ATOM 489 N N . ALA A 1 71 ? 1.144 -11.151 14.279 1.00 77.88 71 ALA A N 1
ATOM 490 C CA . ALA A 1 71 ? -0.034 -11.535 15.043 1.00 77.88 71 ALA A CA 1
ATOM 491 C C . ALA A 1 71 ? -1.280 -11.446 14.147 1.00 77.88 71 ALA A C 1
ATOM 493 O O . ALA A 1 71 ? -1.175 -11.209 12.941 1.00 77.88 71 ALA A O 1
ATOM 494 N N . ALA A 1 72 ? -2.468 -11.636 14.726 1.00 80.19 72 ALA A N 1
ATOM 495 C CA . ALA A 1 72 ? -3.704 -11.316 14.021 1.00 80.19 72 ALA A CA 1
ATOM 496 C C . ALA A 1 72 ? -3.699 -9.829 13.600 1.00 80.19 72 ALA A C 1
ATOM 498 O O . ALA A 1 72 ? -3.252 -8.982 14.379 1.00 80.19 72 ALA A O 1
ATOM 499 N N . PRO A 1 73 ? -4.163 -9.497 12.383 1.00 81.94 73 PRO A N 1
ATOM 500 C CA . PRO A 1 73 ? -4.218 -8.113 11.927 1.00 81.94 73 PRO A CA 1
ATOM 501 C C . PRO A 1 73 ? -5.210 -7.306 12.770 1.00 81.94 73 PRO A C 1
ATOM 503 O O . PRO A 1 73 ? -6.284 -7.800 13.116 1.00 81.94 73 PRO A O 1
ATOM 506 N N . ALA A 1 74 ? -4.875 -6.044 13.037 1.00 91.00 74 ALA A N 1
ATOM 507 C CA . ALA A 1 74 ? -5.787 -5.103 13.677 1.00 91.00 74 ALA A CA 1
ATOM 508 C C . ALA A 1 74 ? -7.037 -4.887 12.808 1.00 91.00 74 ALA A C 1
ATOM 510 O O . ALA A 1 74 ? -6.940 -4.741 11.588 1.00 91.00 74 ALA A O 1
ATOM 511 N N . SER A 1 75 ? -8.211 -4.844 13.428 1.00 95.00 75 SER A N 1
ATOM 512 C CA . SER A 1 75 ? -9.467 -4.408 12.816 1.00 95.00 75 SER A CA 1
ATOM 513 C C . SER A 1 75 ? -9.394 -2.947 12.356 1.00 95.00 75 SER A C 1
ATOM 515 O O . SER A 1 75 ? -8.572 -2.170 12.838 1.00 95.00 75 SER A O 1
ATOM 517 N N . ILE A 1 76 ? -10.290 -2.532 11.449 1.00 96.56 76 ILE A N 1
ATOM 518 C CA . ILE A 1 76 ? -10.356 -1.127 10.997 1.00 96.56 76 ILE A CA 1
ATOM 519 C C . ILE A 1 76 ? -10.558 -0.177 12.183 1.00 96.56 76 ILE A C 1
ATOM 521 O O . ILE A 1 76 ? -9.931 0.877 12.241 1.00 96.56 76 ILE A O 1
ATOM 525 N N . ARG A 1 77 ? -11.376 -0.577 13.160 1.00 97.00 77 ARG A N 1
ATOM 526 C CA . ARG A 1 77 ? -11.593 0.206 14.375 1.00 97.00 77 ARG A CA 1
ATOM 527 C C . ARG A 1 77 ? -10.309 0.368 15.192 1.00 97.00 77 ARG A C 1
ATOM 529 O O . ARG A 1 77 ? -9.995 1.484 15.579 1.00 97.00 77 ARG A O 1
ATOM 536 N N . GLU A 1 78 ? -9.553 -0.707 15.412 1.00 96.62 78 GLU A N 1
ATOM 537 C CA . GLU A 1 78 ? -8.266 -0.636 16.126 1.00 96.62 78 GLU A CA 1
ATOM 538 C C . GLU A 1 78 ? -7.246 0.228 15.367 1.00 96.62 78 GLU A C 1
ATOM 540 O O . GLU A 1 78 ? -6.483 0.970 15.983 1.00 96.62 78 GLU A O 1
ATOM 545 N N . LEU A 1 79 ? -7.256 0.191 14.027 1.00 96.56 79 LEU A N 1
ATOM 546 C CA . LEU A 1 79 ? -6.446 1.100 13.211 1.00 96.56 79 LEU A CA 1
ATOM 547 C C . LEU A 1 79 ? -6.863 2.562 13.419 1.00 96.56 79 LEU A C 1
ATOM 549 O O . LEU A 1 79 ? -5.997 3.408 13.618 1.00 96.56 79 LEU A O 1
ATOM 553 N N . GLN A 1 80 ? -8.165 2.867 13.411 1.00 97.81 80 GLN A N 1
ATOM 554 C CA . GLN A 1 80 ? -8.680 4.214 13.687 1.00 97.81 80 GLN A CA 1
ATOM 555 C C . GLN A 1 80 ? -8.292 4.685 15.095 1.00 97.81 80 GLN A C 1
ATOM 557 O O . GLN A 1 80 ? -7.784 5.791 15.245 1.00 97.81 80 GLN A O 1
ATOM 562 N N . GLU A 1 81 ? -8.466 3.842 16.116 1.00 97.56 81 GLU A N 1
ATOM 563 C CA . GLU A 1 81 ? -8.084 4.138 17.505 1.00 97.56 81 GLU A CA 1
ATOM 564 C C . GLU A 1 81 ? -6.579 4.420 17.625 1.00 97.56 81 GLU A C 1
ATOM 566 O O . GLU A 1 81 ? -6.173 5.385 18.277 1.00 97.56 81 GLU A O 1
ATOM 571 N N . HIS A 1 82 ? -5.739 3.644 16.934 1.00 95.38 82 HIS A N 1
ATOM 572 C CA . HIS A 1 82 ? -4.302 3.904 16.890 1.00 95.38 82 HIS A CA 1
ATOM 573 C C . HIS A 1 82 ? -3.980 5.228 16.187 1.00 95.38 82 HIS A C 1
ATOM 575 O O . HIS A 1 82 ? -3.179 6.016 16.685 1.00 95.38 82 HIS A O 1
ATOM 581 N N . LEU A 1 83 ? -4.624 5.509 15.055 1.00 96.19 83 LEU A N 1
ATOM 582 C CA . LEU A 1 83 ? -4.437 6.753 14.308 1.00 96.19 83 LEU A CA 1
ATOM 583 C C . LEU A 1 83 ? -4.881 7.998 15.103 1.00 96.19 83 LEU A C 1
ATOM 585 O O . LEU A 1 83 ? -4.261 9.056 14.991 1.00 96.19 83 LEU A O 1
ATOM 589 N N . VAL A 1 84 ? -5.892 7.869 15.966 1.00 97.06 84 VAL A N 1
ATOM 590 C CA . VAL A 1 84 ? -6.229 8.897 16.963 1.00 97.06 84 VAL A CA 1
ATOM 591 C C . VAL A 1 84 ? -5.121 9.031 18.003 1.00 97.06 84 VAL A C 1
ATOM 593 O O . VAL A 1 84 ? -4.703 10.145 18.310 1.00 97.06 84 VAL A O 1
ATOM 596 N N . SER A 1 85 ? -4.591 7.915 18.515 1.00 95.25 85 SER A N 1
ATOM 597 C CA . SER A 1 85 ? -3.533 7.940 19.537 1.00 95.25 85 SER A CA 1
ATOM 598 C C . SER A 1 85 ? -2.237 8.621 19.072 1.00 95.25 85 SER A C 1
ATOM 600 O O . SER A 1 85 ? -1.532 9.213 19.887 1.00 95.25 85 SER A O 1
ATOM 602 N N . VAL A 1 86 ? -1.947 8.588 17.765 1.00 92.81 86 VAL A N 1
ATOM 603 C CA . VAL A 1 86 ? -0.798 9.282 17.152 1.00 92.81 86 VAL A CA 1
ATOM 604 C C . VAL A 1 86 ? -1.144 10.697 16.665 1.00 92.81 86 VAL A C 1
ATOM 606 O O . VAL A 1 86 ? -0.281 11.391 16.137 1.00 92.81 86 VAL A O 1
ATOM 609 N N . GLY A 1 87 ? -2.392 11.141 16.852 1.00 94.06 87 GLY A N 1
ATOM 610 C CA . GLY A 1 87 ? -2.836 12.515 16.612 1.00 94.06 87 GLY A CA 1
ATOM 611 C C . GLY A 1 87 ? -3.155 12.871 15.160 1.00 94.06 87 GLY A C 1
ATOM 612 O O . GLY A 1 87 ? -3.242 14.057 14.851 1.00 94.06 87 GLY A O 1
ATOM 613 N N . VAL A 1 88 ? -3.325 11.886 14.269 1.00 94.69 88 VAL A N 1
ATOM 614 C CA . VAL A 1 88 ? -3.641 12.140 12.847 1.00 94.69 88 VAL A CA 1
ATOM 615 C C . VAL A 1 88 ? -5.118 11.964 12.500 1.00 94.69 88 VAL A C 1
ATOM 617 O O . VAL A 1 88 ? -5.529 12.376 11.424 1.00 94.69 88 VAL A O 1
ATOM 620 N N . LEU A 1 89 ? -5.917 11.396 13.406 1.00 96.81 89 LEU A N 1
ATOM 621 C CA . LEU A 1 89 ? -7.381 11.376 13.329 1.00 96.81 89 LEU A CA 1
ATOM 622 C C . LEU A 1 89 ? -7.995 11.953 14.612 1.00 96.81 89 LEU A C 1
ATOM 624 O O . LEU A 1 89 ? -7.347 11.991 15.660 1.00 96.81 89 LEU A O 1
ATOM 628 N N . SER A 1 90 ? -9.262 12.365 14.550 1.00 97.06 90 SER A N 1
ATOM 629 C CA . SER A 1 90 ? -10.049 12.758 15.726 1.00 97.06 90 SER A CA 1
ATOM 630 C C . SER A 1 90 ? -10.837 11.584 16.320 1.00 97.06 90 SER A C 1
ATOM 632 O O . SER A 1 90 ? -11.198 10.639 15.621 1.00 97.06 90 SER A O 1
ATOM 634 N N . GLU A 1 91 ? -11.192 11.664 17.610 1.00 97.12 91 GLU A N 1
ATOM 635 C CA . GLU A 1 91 ? -12.000 10.632 18.294 1.00 97.12 91 GLU A CA 1
ATOM 636 C C . GLU A 1 91 ? -13.329 10.332 17.580 1.00 97.12 91 GLU A C 1
ATOM 638 O O . GLU A 1 91 ? -13.783 9.191 17.561 1.00 97.12 91 GLU A O 1
ATOM 643 N N . SER A 1 92 ? -13.935 11.338 16.938 1.00 97.00 92 SER A N 1
ATOM 644 C CA . SER A 1 92 ? -15.179 11.184 16.172 1.00 97.00 92 SER A CA 1
ATOM 645 C C . SER A 1 92 ? -15.044 10.295 14.932 1.00 97.00 92 SER A C 1
ATOM 647 O O . SER A 1 92 ? -16.059 9.859 14.397 1.00 97.00 92 SER A O 1
ATOM 649 N N . GLN A 1 93 ? -13.819 10.052 14.457 1.00 96.50 93 GLN A N 1
ATOM 650 C CA . GLN A 1 93 ? -13.545 9.187 13.307 1.00 96.50 93 GLN A CA 1
ATOM 651 C C . GLN A 1 93 ? -13.403 7.712 13.709 1.00 96.50 93 GLN A C 1
ATOM 653 O O . GLN A 1 93 ? -13.384 6.830 12.853 1.00 96.50 93 GLN A O 1
ATOM 658 N N . VAL A 1 94 ? -13.346 7.403 15.008 1.00 97.75 94 VAL A N 1
ATOM 659 C CA . VAL A 1 94 ? -13.366 6.012 15.472 1.00 97.75 94 VAL A CA 1
ATOM 660 C C . VAL A 1 94 ? -14.748 5.413 15.233 1.00 97.75 94 VAL A C 1
ATOM 662 O O . VAL A 1 94 ? -15.759 5.888 15.747 1.00 97.75 94 VAL A O 1
ATOM 665 N N . GLY A 1 95 ? -14.792 4.330 14.461 1.00 96.38 95 GLY A N 1
ATOM 666 C CA . GLY A 1 95 ? -16.022 3.683 14.018 1.00 96.38 95 GLY A CA 1
ATOM 667 C C . GLY A 1 95 ? -16.727 4.392 12.858 1.00 96.38 95 GLY A C 1
ATOM 668 O O . GLY A 1 95 ? -17.799 3.935 12.457 1.00 96.38 95 GLY A O 1
ATOM 669 N N . SER A 1 96 ? -16.162 5.477 12.314 1.00 96.56 96 SER A N 1
ATOM 670 C CA . SER A 1 96 ? -16.695 6.114 11.108 1.00 96.56 96 SER A CA 1
ATOM 671 C C . SER A 1 96 ? -16.335 5.312 9.852 1.00 96.56 96 SER A C 1
ATOM 673 O O . SER A 1 96 ? -15.590 4.327 9.900 1.00 96.56 96 SER A O 1
ATOM 675 N N . ARG A 1 97 ? -16.901 5.736 8.717 1.00 96.88 97 ARG A N 1
ATOM 676 C CA . ARG A 1 97 ? -16.599 5.206 7.380 1.00 96.88 97 ARG A CA 1
ATOM 677 C C . ARG A 1 97 ? -15.679 6.139 6.586 1.00 96.88 97 ARG A C 1
ATOM 679 O O . ARG A 1 97 ? -15.678 6.097 5.359 1.00 96.88 97 ARG A O 1
ATOM 686 N N . ASP A 1 98 ? -14.971 7.030 7.275 1.00 95.00 98 ASP A N 1
ATOM 687 C CA . ASP A 1 98 ? -14.133 8.027 6.616 1.00 95.00 98 ASP A CA 1
ATOM 688 C C . ASP A 1 98 ? -12.913 7.368 5.972 1.00 95.00 98 ASP A C 1
ATOM 690 O O . ASP A 1 98 ? -12.367 6.393 6.484 1.00 95.00 98 ASP A O 1
ATOM 694 N N . TRP A 1 99 ? -12.489 7.912 4.834 1.00 90.75 99 TRP A N 1
ATOM 695 C CA . TRP A 1 99 ? -11.267 7.501 4.151 1.00 90.75 99 TRP A CA 1
ATOM 696 C C . TRP A 1 99 ? -10.017 7.866 4.962 1.00 90.75 99 TRP A C 1
ATOM 698 O O . TRP A 1 99 ? -10.010 8.872 5.674 1.00 90.75 99 TRP A O 1
ATOM 708 N N . ILE A 1 100 ? -8.937 7.092 4.798 1.00 93.50 100 ILE A N 1
ATOM 709 C CA . ILE A 1 100 ? -7.598 7.489 5.245 1.00 93.50 100 ILE A CA 1
ATOM 710 C C . ILE A 1 100 ? -6.666 7.670 4.052 1.00 93.50 100 ILE A C 1
ATOM 712 O O . ILE A 1 100 ? -6.545 6.806 3.193 1.00 93.50 100 ILE A O 1
ATOM 716 N N . GLU A 1 101 ? -5.952 8.784 4.049 1.00 89.94 101 GLU A N 1
ATOM 717 C CA . GLU A 1 101 ? -4.861 9.050 3.112 1.00 89.94 101 GLU A CA 1
ATOM 718 C C . GLU A 1 101 ? -3.608 8.199 3.405 1.00 89.94 101 GLU A C 1
ATOM 720 O O . GLU A 1 101 ? -3.375 7.833 4.567 1.00 89.94 101 GLU A O 1
ATOM 725 N N . PRO A 1 102 ? -2.729 7.969 2.409 1.00 87.38 102 PRO A N 1
ATOM 726 C CA . PRO A 1 102 ? -1.424 7.327 2.591 1.00 87.38 102 PRO A CA 1
ATOM 727 C C . PRO A 1 102 ? -0.570 7.937 3.719 1.00 87.38 102 PRO A C 1
ATOM 729 O O . PRO A 1 102 ? 0.177 7.226 4.395 1.00 87.38 102 PRO A O 1
ATOM 732 N N . SER A 1 103 ? -0.719 9.236 3.996 1.00 87.06 103 SER A N 1
ATOM 733 C CA . SER A 1 103 ? -0.039 9.922 5.105 1.00 87.06 103 SER A CA 1
ATOM 734 C C . SER A 1 103 ? -0.466 9.417 6.495 1.00 87.06 103 SER A C 1
ATOM 736 O O . SER A 1 103 ? 0.348 9.403 7.421 1.00 87.06 103 SER A O 1
ATOM 738 N N . HIS A 1 104 ? -1.698 8.922 6.654 1.00 92.12 104 HIS A N 1
ATOM 739 C CA . HIS A 1 104 ? -2.140 8.261 7.885 1.00 92.12 104 HIS A CA 1
ATOM 740 C C . HIS A 1 104 ? -1.483 6.885 8.029 1.00 92.12 104 HIS A C 1
ATOM 742 O O . HIS A 1 104 ? -1.000 6.540 9.106 1.00 92.12 104 HIS A O 1
ATOM 748 N N . ALA A 1 105 ? -1.401 6.115 6.937 1.00 90.31 105 ALA A N 1
ATOM 749 C CA . ALA A 1 105 ? -0.702 4.830 6.929 1.00 90.31 105 ALA A CA 1
ATOM 750 C C . ALA A 1 105 ? 0.778 4.999 7.313 1.00 90.31 105 ALA A C 1
ATOM 752 O O . ALA A 1 105 ? 1.301 4.233 8.125 1.00 90.31 105 ALA A O 1
ATOM 753 N N . ARG A 1 106 ? 1.425 6.062 6.816 1.00 86.25 106 ARG A N 1
ATOM 754 C CA . ARG A 1 106 ? 2.759 6.483 7.263 1.00 86.25 106 ARG A CA 1
ATOM 755 C C . ARG A 1 106 ? 2.820 6.688 8.774 1.00 86.25 106 ARG A C 1
ATOM 757 O O . ARG A 1 106 ? 3.696 6.120 9.422 1.00 86.25 106 ARG A O 1
ATOM 764 N N . ALA A 1 107 ? 1.928 7.515 9.320 1.00 88.44 107 ALA A N 1
ATOM 765 C CA . ALA A 1 107 ? 1.938 7.858 10.740 1.00 88.44 107 ALA A CA 1
ATOM 766 C C . ALA A 1 107 ? 1.785 6.611 11.625 1.00 88.44 107 ALA A C 1
ATOM 768 O O . ALA A 1 107 ? 2.521 6.449 12.598 1.00 88.44 107 ALA A O 1
ATOM 769 N N . PHE A 1 108 ? 0.901 5.690 11.230 1.00 90.56 108 PHE A N 1
ATOM 770 C CA . PHE A 1 108 ? 0.735 4.396 11.889 1.00 90.56 108 PHE A CA 1
ATOM 771 C C . PHE A 1 108 ? 2.034 3.574 11.894 1.00 90.56 108 PHE A C 1
ATOM 773 O O . PHE A 1 108 ? 2.464 3.089 12.940 1.00 90.56 108 PHE A O 1
ATOM 780 N N . LEU A 1 109 ? 2.684 3.416 10.735 1.00 87.25 109 LEU A N 1
ATOM 781 C CA . LEU A 1 109 ? 3.899 2.601 10.614 1.00 87.25 109 LEU A CA 1
ATOM 782 C C . LEU A 1 109 ? 5.088 3.215 11.366 1.00 87.25 109 LEU A C 1
ATOM 784 O O . LEU A 1 109 ? 5.845 2.485 12.007 1.00 87.25 109 LEU A O 1
ATOM 788 N N . ALA A 1 110 ? 5.225 4.543 11.337 1.00 84.38 110 ALA A N 1
ATOM 789 C CA . ALA A 1 110 ? 6.252 5.259 12.091 1.00 84.38 110 ALA A CA 1
ATOM 790 C C . ALA A 1 110 ? 6.084 5.047 13.605 1.00 84.38 110 ALA A C 1
ATOM 792 O O . ALA A 1 110 ? 7.033 4.664 14.294 1.00 84.38 110 ALA A O 1
ATOM 793 N N . ALA A 1 111 ? 4.858 5.213 14.113 1.00 84.44 111 ALA A N 1
ATOM 794 C CA . ALA A 1 111 ? 4.551 4.972 15.518 1.00 84.44 111 ALA A CA 1
ATOM 795 C C . ALA A 1 111 ? 4.821 3.515 15.927 1.00 84.44 111 ALA A C 1
ATOM 797 O O . ALA A 1 111 ? 5.442 3.273 16.964 1.00 84.44 111 ALA A O 1
ATOM 798 N N . ARG A 1 112 ? 4.432 2.546 15.086 1.00 78.62 112 ARG A N 1
ATOM 799 C CA . ARG A 1 112 ? 4.677 1.114 15.318 1.00 78.62 112 ARG A CA 1
ATOM 800 C C . ARG A 1 112 ? 6.164 0.785 15.458 1.00 78.62 112 ARG A C 1
ATOM 802 O O . ARG A 1 112 ? 6.530 0.026 16.350 1.00 78.62 112 ARG A O 1
ATOM 809 N N . ALA A 1 113 ? 7.013 1.328 14.590 1.00 72.38 113 ALA A N 1
ATOM 810 C CA . ALA A 1 113 ? 8.434 0.989 14.572 1.00 72.38 113 ALA A CA 1
ATOM 811 C C . ALA A 1 113 ? 9.223 1.604 15.748 1.00 72.38 113 ALA A C 1
ATOM 813 O O . ALA A 1 113 ? 10.423 1.364 15.880 1.00 72.38 113 ALA A O 1
ATOM 814 N N . GLY A 1 114 ? 8.597 2.462 16.569 1.00 65.00 114 GLY A N 1
ATOM 815 C CA . GLY A 1 114 ? 9.314 3.318 17.524 1.00 65.00 114 GLY A CA 1
ATOM 816 C C . GLY A 1 114 ? 10.297 4.276 16.834 1.00 65.00 114 GLY A C 1
ATOM 817 O O . GLY A 1 114 ? 11.118 4.922 17.487 1.00 65.00 114 GLY A O 1
ATOM 818 N N . LEU A 1 115 ? 10.225 4.354 15.503 1.00 48.62 115 LEU A N 1
ATOM 819 C CA . LEU A 1 115 ? 11.028 5.206 14.653 1.00 48.62 115 LEU A CA 1
ATOM 820 C C . LEU A 1 115 ? 10.211 6.474 14.440 1.00 48.62 115 LEU A C 1
ATOM 822 O O . LEU A 1 115 ? 9.318 6.501 13.599 1.00 48.62 115 LEU A O 1
ATOM 826 N N . GLY A 1 116 ? 10.525 7.546 15.167 1.00 45.50 116 GLY A N 1
ATOM 827 C CA . GLY A 1 116 ? 10.109 8.875 14.719 1.00 45.50 116 GLY A CA 1
ATOM 828 C C . GLY A 1 116 ? 10.554 9.054 13.263 1.00 45.50 116 GLY A C 1
ATOM 829 O O . GLY A 1 116 ? 11.750 8.997 13.000 1.00 45.50 116 GLY A O 1
ATOM 830 N N . GLU A 1 117 ? 9.595 9.141 12.335 1.00 42.12 117 GLU A N 1
ATOM 831 C CA . GLU A 1 117 ? 9.700 9.453 10.892 1.00 42.12 117 GLU A CA 1
ATOM 832 C C . GLU A 1 117 ? 10.740 8.693 10.028 1.00 42.12 117 GLU A C 1
ATOM 834 O O . GLU A 1 117 ? 10.816 8.902 8.821 1.00 42.12 117 GLU A O 1
ATOM 839 N N . ARG A 1 118 ? 11.546 7.780 10.581 1.00 37.50 118 ARG A N 1
ATOM 840 C CA . ARG A 1 118 ? 12.840 7.402 9.979 1.00 37.50 118 ARG A CA 1
ATOM 841 C C . ARG A 1 118 ? 12.797 6.360 8.860 1.00 37.50 118 ARG A C 1
ATOM 843 O O . ARG A 1 118 ? 13.844 6.034 8.309 1.00 37.50 118 ARG A O 1
ATOM 850 N N . ALA A 1 119 ? 11.627 5.830 8.529 1.00 42.56 119 ALA A N 1
ATOM 851 C CA . ALA A 1 119 ? 11.480 4.853 7.454 1.00 42.56 119 ALA A CA 1
ATOM 852 C C . ALA A 1 119 ? 10.120 4.972 6.771 1.00 42.56 119 ALA A C 1
ATOM 854 O O . ALA A 1 119 ? 9.406 3.983 6.638 1.00 42.56 119 ALA A O 1
ATOM 855 N N . VAL A 1 120 ? 9.738 6.178 6.351 1.00 40.31 120 VAL A N 1
ATOM 856 C CA . VAL A 1 120 ? 8.616 6.314 5.425 1.00 40.31 120 VAL A CA 1
ATOM 857 C C . VAL A 1 120 ? 8.972 7.322 4.347 1.00 40.31 120 VAL A C 1
ATOM 859 O O . VAL A 1 120 ? 8.999 8.526 4.587 1.00 40.31 120 VAL A O 1
ATOM 862 N N . TYR A 1 121 ? 9.284 6.799 3.163 1.00 44.97 121 TYR A N 1
ATOM 863 C CA . TYR A 1 121 ? 9.472 7.602 1.966 1.00 44.97 121 TYR A CA 1
ATOM 864 C C . TYR A 1 121 ? 8.099 8.119 1.529 1.00 44.97 121 TYR A C 1
ATOM 866 O O . TYR A 1 121 ? 7.256 7.362 1.054 1.00 44.97 121 TYR A O 1
ATOM 874 N N . GLU A 1 122 ? 7.852 9.409 1.750 1.00 45.78 122 GLU A N 1
ATOM 875 C CA . GLU A 1 122 ? 6.893 10.147 0.936 1.00 45.78 122 GLU A CA 1
ATOM 876 C C . GLU A 1 122 ? 7.606 10.510 -0.359 1.00 45.78 122 GLU A C 1
ATOM 878 O O . GLU A 1 122 ? 8.393 11.452 -0.395 1.00 45.78 122 GLU A O 1
ATOM 883 N N . GLU A 1 123 ? 7.317 9.786 -1.432 1.00 49.78 123 GLU A N 1
ATOM 884 C CA . GLU A 1 123 ? 7.557 10.316 -2.768 1.00 49.78 123 GLU A CA 1
ATOM 885 C C . GLU A 1 123 ? 6.271 10.826 -3.354 1.00 49.78 123 GLU A C 1
ATOM 887 O O . GLU A 1 123 ? 5.611 10.240 -4.208 1.00 49.78 123 GLU A O 1
ATOM 892 N N . ILE A 1 124 ? 5.946 12.008 -2.857 1.00 44.12 124 ILE A N 1
ATOM 893 C CA . ILE A 1 124 ? 5.120 12.937 -3.583 1.00 44.12 124 ILE A CA 1
ATOM 894 C C . ILE A 1 124 ? 5.992 13.442 -4.739 1.00 44.12 124 ILE A C 1
ATOM 896 O O . ILE A 1 124 ? 6.932 14.210 -4.540 1.00 44.12 124 ILE A O 1
ATOM 900 N N . LEU A 1 125 ? 5.703 13.007 -5.968 1.00 46.88 125 LEU A N 1
ATOM 901 C CA . LEU A 1 125 ? 6.287 13.580 -7.187 1.00 46.88 125 LEU A CA 1
ATOM 902 C C . LEU A 1 125 ? 5.702 14.976 -7.447 1.00 46.88 125 LEU A C 1
ATOM 904 O O . LEU A 1 125 ? 5.075 15.248 -8.474 1.00 46.88 125 LEU A O 1
ATOM 908 N N . GLU A 1 126 ? 5.960 15.896 -6.525 1.00 44.00 126 GLU A N 1
ATOM 909 C CA . GLU A 1 126 ? 5.766 17.339 -6.664 1.00 44.00 126 GLU A CA 1
ATOM 910 C C . GLU A 1 126 ? 6.885 17.955 -7.529 1.00 44.00 126 GLU A C 1
ATOM 912 O O . GLU A 1 126 ? 7.436 19.017 -7.257 1.00 44.00 126 GLU A O 1
ATOM 917 N N . LEU A 1 127 ? 7.255 17.282 -8.621 1.00 41.69 127 LEU A N 1
ATOM 918 C CA . LEU A 1 127 ? 8.201 17.828 -9.588 1.00 41.69 127 LEU A CA 1
ATOM 919 C C . LEU A 1 127 ? 7.467 18.817 -10.507 1.00 41.69 127 LEU A C 1
ATOM 921 O O . LEU A 1 127 ? 6.391 18.524 -11.022 1.00 41.69 127 LEU A O 1
ATOM 925 N N . ASN A 1 128 ? 8.034 19.992 -10.773 1.00 49.72 128 ASN A N 1
ATOM 926 C CA . ASN A 1 128 ? 7.495 20.925 -11.772 1.00 49.72 128 ASN A CA 1
ATOM 927 C C . ASN A 1 128 ? 7.965 20.542 -13.193 1.00 49.72 128 ASN A C 1
ATOM 929 O O . ASN A 1 128 ? 8.585 21.339 -13.893 1.00 49.72 128 ASN A O 1
ATOM 933 N N . VAL A 1 129 ? 7.754 19.279 -13.574 1.00 58.94 129 VAL A N 1
ATOM 934 C CA . VAL A 1 129 ? 8.173 18.676 -14.853 1.00 58.94 129 VAL A CA 1
ATOM 935 C C . VAL A 1 129 ? 6.972 18.069 -15.576 1.00 58.94 129 VAL A C 1
ATOM 937 O O . VAL A 1 129 ? 5.907 17.895 -14.974 1.00 58.94 129 VAL A O 1
ATOM 940 N N . ASP A 1 130 ? 7.126 17.764 -16.866 1.00 77.38 130 ASP A N 1
ATOM 941 C CA . ASP A 1 130 ? 6.077 17.094 -17.632 1.00 77.38 130 ASP A CA 1
ATOM 942 C C . ASP A 1 130 ? 5.703 15.721 -17.031 1.00 77.38 130 ASP A C 1
ATOM 944 O O . ASP A 1 130 ? 6.438 15.114 -16.246 1.00 77.38 130 ASP A O 1
ATOM 948 N N . GLN A 1 131 ? 4.502 15.248 -17.362 1.00 78.81 131 GLN A N 1
ATOM 949 C CA . GLN A 1 131 ? 3.934 14.025 -16.795 1.00 78.81 131 GLN A CA 1
ATOM 950 C C . GLN A 1 131 ? 4.767 12.772 -17.115 1.00 78.81 131 GLN A C 1
ATOM 952 O O . GLN A 1 131 ? 4.786 11.839 -16.312 1.00 78.81 131 GLN A O 1
ATOM 957 N N . GLU A 1 132 ? 5.470 12.749 -18.248 1.00 86.44 132 GLU A N 1
ATOM 958 C CA . GLU A 1 132 ? 6.275 11.600 -18.667 1.00 86.44 132 GLU A CA 1
ATOM 959 C C . GLU A 1 132 ? 7.551 11.492 -17.829 1.00 86.44 132 GLU A C 1
ATOM 961 O O . GLU A 1 132 ? 7.875 10.420 -17.320 1.00 86.44 132 GLU A O 1
ATOM 966 N N . ALA A 1 133 ? 8.228 12.616 -17.596 1.00 86.00 133 ALA A N 1
ATOM 967 C CA . ALA A 1 133 ? 9.393 12.683 -16.728 1.00 86.00 133 ALA A CA 1
ATOM 968 C C . ALA A 1 133 ? 9.049 12.283 -15.284 1.00 86.00 133 ALA A C 1
ATOM 970 O O . ALA A 1 133 ? 9.815 11.553 -14.656 1.00 86.00 133 ALA A O 1
ATOM 971 N N . LYS A 1 134 ? 7.876 12.688 -14.768 1.00 82.56 134 LYS A N 1
ATOM 972 C CA . LYS A 1 134 ? 7.386 12.225 -13.453 1.00 82.56 134 LYS A CA 1
ATOM 973 C C . LYS A 1 134 ? 7.196 10.720 -13.418 1.00 82.56 134 LYS A C 1
ATOM 975 O O . LYS A 1 134 ? 7.624 10.070 -12.471 1.00 82.56 134 LYS A O 1
ATOM 980 N N . LEU A 1 135 ? 6.552 10.173 -14.443 1.00 87.12 135 LEU A N 1
ATOM 981 C CA . LEU A 1 135 ? 6.262 8.7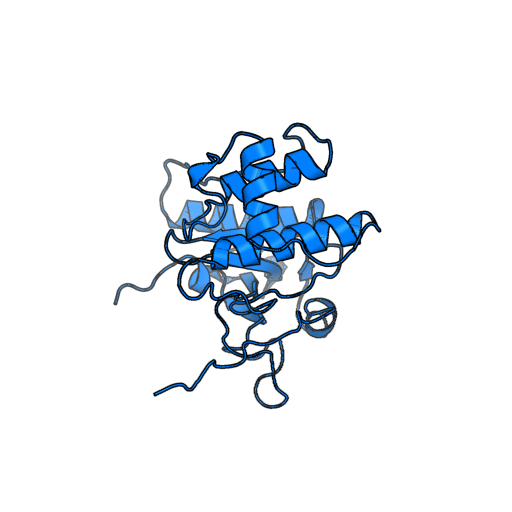50 -14.521 1.00 87.12 135 LEU A CA 1
ATOM 982 C C . LEU A 1 135 ? 7.555 7.922 -14.610 1.00 87.12 135 LEU A C 1
ATOM 984 O O . LEU A 1 135 ? 7.677 6.900 -13.938 1.00 87.12 135 LEU A O 1
ATOM 988 N N . ALA A 1 136 ? 8.538 8.384 -15.385 1.00 90.75 136 ALA A N 1
ATOM 989 C CA . ALA A 1 136 ? 9.852 7.753 -15.495 1.00 90.75 136 ALA A CA 1
ATOM 990 C C . ALA A 1 136 ? 10.673 7.849 -14.199 1.00 90.75 136 ALA A C 1
ATOM 992 O O . ALA A 1 136 ? 11.299 6.864 -13.793 1.00 90.75 136 ALA A O 1
ATOM 993 N N . ALA A 1 137 ? 10.632 9.002 -13.522 1.00 88.44 137 ALA A N 1
ATOM 994 C CA . ALA A 1 137 ? 11.231 9.159 -12.201 1.00 88.44 137 ALA A CA 1
ATOM 995 C C . ALA A 1 137 ? 10.595 8.183 -11.206 1.00 88.44 137 ALA A C 1
ATOM 997 O O . ALA A 1 137 ? 11.309 7.494 -10.484 1.00 88.44 137 ALA A O 1
ATOM 998 N N . PHE A 1 138 ? 9.266 8.040 -11.238 1.00 87.31 138 PHE A N 1
ATOM 999 C CA . PHE A 1 138 ? 8.570 7.110 -10.360 1.00 87.31 138 PHE A CA 1
ATOM 1000 C C . PHE A 1 138 ? 8.933 5.646 -10.612 1.00 87.31 138 PHE A C 1
ATOM 1002 O O . PHE A 1 138 ? 9.114 4.885 -9.667 1.00 87.31 138 PHE A O 1
ATOM 1009 N N . ALA A 1 139 ? 9.054 5.243 -11.879 1.00 91.38 139 ALA A N 1
ATOM 1010 C CA . ALA A 1 139 ? 9.448 3.882 -12.232 1.00 91.38 139 ALA A CA 1
ATOM 1011 C C . ALA A 1 139 ? 10.851 3.553 -11.697 1.00 91.38 139 ALA A C 1
ATOM 1013 O O . ALA A 1 139 ? 11.047 2.510 -11.069 1.00 91.38 139 ALA A O 1
ATOM 1014 N N . SER A 1 140 ? 11.805 4.470 -11.897 1.00 91.19 140 SER A N 1
ATOM 1015 C CA . SER A 1 140 ? 13.177 4.347 -11.377 1.00 91.19 140 SER A CA 1
ATOM 1016 C C . SER A 1 140 ? 13.199 4.221 -9.864 1.00 91.19 140 SER A C 1
ATOM 1018 O O . SER A 1 140 ? 13.858 3.359 -9.293 1.00 91.19 140 SER A O 1
ATOM 1020 N N . LEU A 1 141 ? 12.409 5.054 -9.219 1.00 89.06 141 LEU A N 1
ATOM 1021 C CA . LEU A 1 141 ? 12.363 5.132 -7.786 1.00 89.06 141 LEU A CA 1
ATOM 1022 C C . LEU A 1 141 ? 11.730 3.904 -7.129 1.00 89.06 141 LEU A C 1
ATOM 1024 O O . LEU A 1 141 ? 12.267 3.340 -6.179 1.00 89.06 141 LEU A O 1
ATOM 1028 N N . LEU A 1 142 ? 10.612 3.437 -7.683 1.00 88.56 142 LEU A N 1
ATOM 1029 C CA . LEU A 1 142 ? 9.961 2.213 -7.236 1.00 88.56 142 LEU A CA 1
ATOM 1030 C C . LEU A 1 142 ? 10.899 1.005 -7.392 1.00 88.56 142 LEU A C 1
ATOM 1032 O O . LEU A 1 142 ? 10.946 0.130 -6.525 1.00 88.56 142 LEU A O 1
ATOM 1036 N N . TRP A 1 143 ? 11.674 0.969 -8.480 1.00 90.06 143 TRP A N 1
ATOM 1037 C CA . TRP A 1 143 ? 12.705 -0.043 -8.699 1.00 90.06 143 TRP A CA 1
ATOM 1038 C C . TRP A 1 143 ? 13.787 -0.012 -7.609 1.00 90.06 143 TRP A C 1
ATOM 1040 O O . TRP A 1 143 ? 14.101 -1.050 -7.021 1.00 90.06 143 TRP A O 1
ATOM 1050 N N . GLU A 1 144 ? 14.328 1.169 -7.302 1.00 87.56 144 GLU A N 1
ATOM 1051 C CA . GLU A 1 144 ? 15.338 1.367 -6.255 1.00 87.56 144 GLU A CA 1
ATOM 1052 C C . GLU A 1 144 ? 14.812 1.024 -4.854 1.00 87.56 144 GLU A C 1
ATOM 1054 O O . GLU A 1 144 ? 15.512 0.377 -4.065 1.00 87.56 144 GLU A O 1
ATOM 1059 N N . HIS A 1 145 ? 13.559 1.380 -4.559 1.00 84.88 145 HIS A N 1
ATOM 1060 C CA . HIS A 1 145 ? 12.878 1.051 -3.306 1.00 84.88 145 HIS A CA 1
ATOM 1061 C C . HIS A 1 145 ? 12.834 -0.460 -3.070 1.00 84.88 145 HIS A C 1
ATOM 1063 O O . HIS A 1 145 ? 13.247 -0.950 -2.016 1.00 84.88 145 HIS A O 1
ATOM 1069 N N . PHE A 1 146 ? 12.411 -1.236 -4.070 1.00 84.00 146 PHE A N 1
ATOM 1070 C CA . PHE A 1 146 ? 12.416 -2.695 -3.956 1.00 84.00 146 PHE A CA 1
ATOM 1071 C C . PHE A 1 146 ? 13.824 -3.309 -4.025 1.00 84.00 146 PHE A C 1
ATOM 1073 O O . PHE A 1 146 ? 14.012 -4.447 -3.599 1.00 84.00 146 PHE A O 1
ATOM 1080 N N . GLY A 1 147 ? 14.827 -2.589 -4.532 1.00 81.00 147 GLY A N 1
ATOM 1081 C CA . GLY A 1 147 ? 16.230 -3.003 -4.450 1.00 81.00 147 GLY A CA 1
ATOM 1082 C C . GLY A 1 147 ? 16.825 -2.846 -3.044 1.00 81.00 147 GLY A C 1
ATOM 1083 O O . GLY A 1 147 ? 17.669 -3.649 -2.637 1.00 81.00 147 GLY A O 1
ATOM 1084 N N . SER A 1 148 ? 16.358 -1.849 -2.290 1.00 78.94 148 SER A N 1
ATOM 1085 C CA . SER A 1 148 ? 16.927 -1.426 -1.005 1.00 78.94 148 SER A CA 1
ATOM 1086 C C . SER A 1 148 ? 15.998 -1.703 0.185 1.00 78.94 148 SER A C 1
ATOM 1088 O O . SER A 1 148 ? 16.246 -2.643 0.940 1.00 78.94 148 SER A O 1
ATOM 1090 N N . ALA A 1 149 ? 14.928 -0.918 0.339 1.00 78.00 149 ALA A N 1
ATOM 1091 C CA . ALA A 1 149 ? 13.984 -0.970 1.454 1.00 78.00 149 ALA A CA 1
ATOM 1092 C C . ALA A 1 149 ? 13.147 -2.253 1.474 1.00 78.00 149 ALA A C 1
ATOM 1094 O O . ALA A 1 149 ? 12.850 -2.771 2.551 1.00 78.00 149 ALA A O 1
ATOM 1095 N N . LYS A 1 150 ? 12.790 -2.781 0.294 1.00 83.25 150 LYS A N 1
ATOM 1096 C CA . LYS A 1 150 ? 12.062 -4.053 0.147 1.00 83.25 150 LYS A CA 1
ATOM 1097 C C . LYS A 1 150 ? 10.800 -4.107 1.018 1.00 83.25 150 LYS A C 1
ATOM 1099 O O . LYS A 1 150 ? 10.537 -5.107 1.684 1.00 83.25 150 LYS A O 1
ATOM 1104 N N . SER A 1 151 ? 10.003 -3.045 1.011 1.00 84.44 151 SER A N 1
ATOM 1105 C CA . SER A 1 151 ? 8.689 -3.010 1.659 1.00 84.44 151 SER A CA 1
ATOM 1106 C C . SER A 1 151 ? 7.574 -2.821 0.625 1.00 84.44 151 SER A C 1
ATOM 1108 O O . SER A 1 151 ? 7.824 -2.240 -0.433 1.00 84.44 151 SER A O 1
ATOM 1110 N N . PRO A 1 152 ? 6.349 -3.309 0.886 1.00 88.69 152 PRO A N 1
ATOM 1111 C CA . PRO A 1 152 ? 5.202 -3.008 0.039 1.00 88.69 152 PRO A CA 1
ATOM 1112 C C . PRO A 1 152 ? 4.912 -1.504 0.013 1.00 88.69 152 PRO A C 1
ATOM 1114 O O . PRO A 1 152 ? 5.113 -0.806 1.008 1.00 88.69 152 PRO A O 1
ATOM 1117 N N . VAL A 1 153 ? 4.398 -1.023 -1.119 1.00 89.62 153 VAL A N 1
ATOM 1118 C CA . VAL A 1 153 ? 4.085 0.394 -1.351 1.00 89.62 153 VAL A CA 1
ATOM 1119 C C . VAL A 1 153 ? 2.579 0.561 -1.496 1.00 89.62 153 VAL A C 1
ATOM 1121 O O . VAL A 1 153 ? 1.976 -0.053 -2.373 1.00 89.62 153 VAL A O 1
ATOM 1124 N N . MET A 1 154 ? 1.966 1.386 -0.648 1.00 91.19 154 MET A N 1
ATOM 1125 C CA . MET A 1 154 ? 0.574 1.807 -0.821 1.00 91.19 154 MET A CA 1
ATOM 1126 C C . MET A 1 154 ? 0.509 2.916 -1.874 1.00 91.19 154 MET A C 1
ATOM 1128 O O . MET A 1 154 ? 1.270 3.877 -1.800 1.00 91.19 154 MET A O 1
ATOM 1132 N N . ILE A 1 155 ? -0.405 2.785 -2.831 1.00 90.06 155 ILE A N 1
ATOM 1133 C CA . ILE A 1 155 ? -0.722 3.817 -3.824 1.00 90.06 155 ILE A CA 1
ATOM 1134 C C . ILE A 1 155 ? -2.221 4.099 -3.800 1.00 90.06 155 ILE A C 1
ATOM 1136 O O . ILE A 1 155 ? -3.008 3.196 -3.504 1.00 90.06 155 ILE A O 1
ATOM 1140 N N . ASP A 1 156 ? -2.627 5.310 -4.161 1.00 87.88 156 ASP A N 1
ATOM 1141 C CA . ASP A 1 156 ? -4.032 5.643 -4.353 1.00 87.88 156 ASP A CA 1
ATOM 1142 C C . ASP A 1 156 ? -4.265 6.634 -5.503 1.00 87.88 156 ASP A C 1
ATOM 1144 O O . ASP A 1 156 ? -3.333 7.152 -6.121 1.00 87.88 156 ASP A O 1
ATOM 1148 N N . ASP A 1 157 ? -5.539 6.829 -5.844 1.00 81.44 157 ASP A N 1
ATOM 1149 C CA . ASP A 1 157 ? -5.992 7.822 -6.820 1.00 81.44 157 ASP A CA 1
ATOM 1150 C C . ASP A 1 157 ? -7.111 8.724 -6.271 1.00 81.44 157 ASP A C 1
ATOM 1152 O O . ASP A 1 157 ? -7.950 9.200 -7.042 1.00 81.44 157 ASP A O 1
ATOM 1156 N N . SER A 1 158 ? -7.138 8.939 -4.947 1.00 74.88 158 SER A N 1
ATOM 1157 C CA . SER A 1 158 ? -8.196 9.581 -4.132 1.00 74.88 158 SER A CA 1
ATOM 1158 C C . SER A 1 158 ? -9.538 8.842 -4.033 1.00 74.88 158 SER A C 1
ATOM 1160 O O . SER A 1 158 ? -10.377 9.200 -3.210 1.00 74.88 158 SER A O 1
ATOM 1162 N N . ILE A 1 159 ? -9.769 7.815 -4.856 1.00 83.56 159 ILE A N 1
ATOM 1163 C CA . ILE A 1 159 ? -11.013 7.027 -4.841 1.00 83.56 159 ILE A CA 1
ATOM 1164 C C . ILE A 1 159 ? -10.723 5.581 -4.441 1.00 83.56 159 ILE A C 1
ATOM 1166 O O . ILE A 1 159 ? -11.539 4.931 -3.788 1.00 83.56 159 ILE A O 1
ATOM 1170 N N . LYS A 1 160 ? -9.578 5.051 -4.871 1.00 90.25 160 LYS A N 1
ATOM 1171 C CA . LYS A 1 160 ? -9.169 3.669 -4.651 1.00 90.25 160 LYS A CA 1
ATOM 1172 C C . LYS A 1 160 ? -7.722 3.608 -4.206 1.00 90.25 160 LYS A C 1
ATOM 1174 O O . LYS A 1 160 ? -6.884 4.323 -4.743 1.00 90.25 160 LYS A O 1
ATOM 1179 N N . ALA A 1 161 ? -7.436 2.681 -3.297 1.00 92.94 161 ALA A N 1
ATOM 1180 C CA . ALA A 1 161 ? -6.087 2.370 -2.847 1.00 92.94 161 ALA A CA 1
ATOM 1181 C C . ALA A 1 161 ? -5.708 0.932 -3.209 1.00 92.94 161 ALA A C 1
ATOM 1183 O O . ALA A 1 161 ? -6.559 0.039 -3.240 1.00 92.94 161 ALA A O 1
ATOM 1184 N N . TYR A 1 162 ? -4.422 0.722 -3.466 1.00 93.00 162 TYR A N 1
ATOM 1185 C CA . TYR A 1 162 ? -3.824 -0.565 -3.804 1.00 93.00 162 TYR A CA 1
ATOM 1186 C C . TYR A 1 162 ? -2.466 -0.709 -3.123 1.00 93.00 162 TYR A C 1
ATOM 1188 O O . TYR A 1 162 ? -1.874 0.271 -2.668 1.00 93.00 162 TYR A O 1
ATOM 1196 N N . VAL A 1 163 ? -1.936 -1.932 -3.114 1.00 92.12 163 VAL A N 1
ATOM 1197 C CA . VAL A 1 163 ? -0.556 -2.193 -2.693 1.00 92.12 163 VAL A CA 1
ATOM 1198 C C . VAL A 1 163 ? 0.254 -2.733 -3.862 1.00 92.12 163 VAL A C 1
ATOM 1200 O O . VAL A 1 163 ? -0.176 -3.647 -4.558 1.00 92.12 163 VAL A O 1
ATOM 1203 N N . ILE A 1 164 ? 1.451 -2.198 -4.069 1.00 91.62 164 ILE A N 1
ATOM 1204 C CA . ILE A 1 164 ? 2.464 -2.794 -4.934 1.00 91.62 164 ILE A CA 1
ATOM 1205 C C . ILE A 1 164 ? 3.397 -3.626 -4.059 1.00 91.62 164 ILE A C 1
ATOM 1207 O O . ILE A 1 164 ? 4.010 -3.106 -3.128 1.00 91.62 164 ILE A O 1
ATOM 1211 N N . GLY A 1 165 ? 3.498 -4.923 -4.351 1.00 88.69 165 GLY A N 1
ATOM 1212 C CA . GLY A 1 165 ? 4.362 -5.849 -3.605 1.00 88.69 165 GLY A CA 1
ATOM 1213 C C . GLY A 1 165 ? 5.703 -6.152 -4.278 1.00 88.69 165 GLY A C 1
ATOM 1214 O O . GLY A 1 165 ? 6.638 -6.590 -3.606 1.00 88.69 165 GLY A O 1
ATOM 1215 N N . ALA A 1 166 ? 5.797 -5.941 -5.593 1.00 88.31 166 ALA A N 1
ATOM 1216 C CA . ALA A 1 166 ? 6.997 -6.203 -6.380 1.00 88.31 166 ALA A CA 1
ATOM 1217 C C . ALA A 1 166 ? 6.995 -5.424 -7.700 1.00 88.31 166 ALA A C 1
ATOM 1219 O O . ALA A 1 166 ? 5.948 -4.975 -8.177 1.00 88.31 166 ALA A O 1
ATOM 1220 N N . SER A 1 167 ? 8.167 -5.332 -8.322 1.00 89.31 167 SER A N 1
ATOM 1221 C CA . SER A 1 167 ? 8.346 -4.838 -9.684 1.00 89.31 167 SER A CA 1
ATOM 1222 C C . SER A 1 167 ? 9.319 -5.721 -10.471 1.00 89.31 167 SER A C 1
ATOM 1224 O O . SER A 1 167 ? 10.206 -6.360 -9.897 1.00 89.31 167 SER A O 1
ATOM 1226 N N . ARG A 1 168 ? 9.143 -5.778 -11.793 1.00 90.25 168 ARG A N 1
ATOM 1227 C CA . ARG A 1 168 ? 10.037 -6.491 -12.715 1.00 90.25 168 ARG A CA 1
ATOM 1228 C C . ARG A 1 168 ? 10.221 -5.715 -14.010 1.00 90.25 168 ARG A C 1
ATOM 1230 O O . ARG A 1 168 ? 9.309 -5.009 -14.447 1.00 90.25 168 ARG A O 1
ATOM 1237 N N . LEU A 1 169 ? 11.376 -5.897 -14.640 1.00 89.31 169 LEU A N 1
ATOM 1238 C CA . LEU A 1 169 ? 11.673 -5.339 -15.959 1.00 89.31 169 LEU A CA 1
ATOM 1239 C C . LEU A 1 169 ? 11.474 -6.393 -17.048 1.00 89.31 169 LEU A C 1
ATOM 1241 O O . LEU A 1 169 ? 11.823 -7.559 -16.856 1.00 89.31 169 LEU A O 1
ATOM 1245 N N . LYS A 1 170 ? 10.938 -5.973 -18.198 1.00 90.56 170 LYS A N 1
ATOM 1246 C CA . LYS A 1 170 ? 10.846 -6.813 -19.403 1.00 90.56 170 LYS A CA 1
ATOM 1247 C C . LYS A 1 170 ? 12.227 -7.004 -20.033 1.00 90.56 170 LYS A C 1
ATOM 1249 O O . LYS A 1 170 ? 12.570 -8.121 -20.407 1.00 90.56 170 LYS A O 1
ATOM 1254 N N . ASP A 1 171 ? 13.026 -5.939 -20.075 1.00 88.31 171 ASP A N 1
ATOM 1255 C CA . ASP A 1 171 ? 14.439 -5.957 -20.456 1.00 88.31 171 ASP A CA 1
ATOM 1256 C C . ASP A 1 171 ? 15.300 -5.257 -19.393 1.00 88.31 171 ASP A C 1
ATOM 1258 O O . ASP A 1 171 ? 15.176 -4.057 -19.156 1.00 88.31 171 ASP A O 1
ATOM 1262 N N . VAL A 1 172 ? 16.208 -5.996 -18.756 1.00 85.06 172 VAL A N 1
ATOM 1263 C CA . VAL A 1 172 ? 17.104 -5.453 -17.723 1.00 85.06 172 VAL A CA 1
ATOM 1264 C C . VAL A 1 172 ? 18.055 -4.400 -18.296 1.00 85.06 172 VAL A C 1
ATOM 1266 O O . VAL A 1 172 ? 18.366 -3.431 -17.606 1.00 85.06 172 VAL A O 1
ATOM 1269 N N . ALA A 1 173 ? 18.496 -4.550 -19.549 1.00 89.12 173 ALA A N 1
ATOM 1270 C CA . ALA A 1 173 ? 19.434 -3.618 -20.175 1.00 89.12 173 ALA A CA 1
ATOM 1271 C C . ALA A 1 173 ? 18.810 -2.235 -20.419 1.00 89.12 173 ALA A C 1
ATOM 1273 O O . ALA A 1 173 ? 19.520 -1.231 -20.405 1.00 89.12 173 ALA A O 1
ATOM 1274 N N . ALA A 1 174 ? 17.488 -2.178 -20.607 1.00 90.44 174 ALA A N 1
ATOM 1275 C CA . ALA A 1 174 ? 16.749 -0.938 -20.825 1.00 90.44 174 ALA A CA 1
ATOM 1276 C C . ALA A 1 174 ? 16.424 -0.172 -19.526 1.00 90.44 174 ALA A C 1
ATOM 1278 O O . ALA A 1 174 ? 16.036 0.993 -19.585 1.00 90.44 174 ALA A O 1
ATOM 1279 N N . GLY A 1 175 ? 16.596 -0.794 -18.354 1.00 92.19 175 GLY A N 1
ATOM 1280 C CA . GLY A 1 175 ? 16.364 -0.152 -17.058 1.00 92.19 175 GLY A CA 1
ATOM 1281 C C . GLY A 1 175 ? 14.885 0.142 -16.734 1.00 92.19 175 GLY A C 1
ATOM 1282 O O . GLY A 1 175 ? 13.979 -0.254 -17.475 1.00 92.19 175 GLY A O 1
ATOM 1283 N N . PRO A 1 176 ? 14.605 0.799 -15.594 1.00 92.38 176 PRO A N 1
ATOM 1284 C CA . PRO A 1 176 ? 13.252 1.000 -15.070 1.00 92.38 176 PRO A CA 1
ATOM 1285 C C . PRO A 1 176 ? 12.500 2.145 -15.763 1.00 92.38 176 PRO A C 1
ATOM 1287 O O . PRO A 1 176 ? 12.295 3.221 -15.208 1.00 92.38 176 PRO A O 1
ATOM 1290 N N . LEU A 1 177 ? 12.064 1.895 -16.997 1.00 94.12 177 LEU A N 1
ATOM 1291 C CA . LEU A 1 177 ? 11.219 2.807 -17.771 1.00 94.12 177 LEU A CA 1
ATOM 1292 C C . LEU A 1 177 ? 9.728 2.445 -17.637 1.00 94.12 177 LEU A C 1
ATOM 1294 O O . LEU A 1 177 ? 9.413 1.256 -17.513 1.00 94.12 177 LEU A O 1
ATOM 1298 N N . PRO A 1 178 ? 8.797 3.417 -17.750 1.00 92.69 178 PRO A N 1
ATOM 1299 C CA . PRO A 1 178 ? 7.358 3.166 -17.616 1.00 92.69 178 PRO A CA 1
ATOM 1300 C C . PRO A 1 178 ? 6.815 2.069 -18.539 1.00 92.69 178 PRO A C 1
ATOM 1302 O O . PRO A 1 178 ? 5.976 1.271 -18.123 1.00 92.69 178 PRO A O 1
ATOM 1305 N N . ASP A 1 179 ? 7.331 2.000 -19.768 1.00 94.19 179 ASP A N 1
ATOM 1306 C CA . ASP A 1 179 ? 6.943 1.004 -20.773 1.00 94.19 179 ASP A CA 1
ATOM 1307 C C . ASP A 1 179 ? 7.784 -0.277 -20.722 1.00 94.19 179 ASP A C 1
ATOM 1309 O O . ASP A 1 179 ? 7.527 -1.211 -21.479 1.00 94.19 179 ASP A O 1
ATOM 1313 N N . ASN A 1 180 ? 8.781 -0.354 -19.840 1.00 94.44 180 ASN A N 1
ATOM 1314 C CA . ASN A 1 180 ? 9.632 -1.529 -19.649 1.00 94.44 180 ASN A CA 1
ATOM 1315 C C . ASN A 1 180 ? 9.381 -2.236 -18.304 1.00 94.44 180 ASN A C 1
ATOM 1317 O O . ASN A 1 180 ? 9.956 -3.291 -18.046 1.00 94.44 180 ASN A O 1
ATOM 1321 N N . MET A 1 181 ? 8.508 -1.691 -17.456 1.00 93.25 181 MET A N 1
ATOM 1322 C CA . MET A 1 181 ? 8.265 -2.188 -16.106 1.00 93.25 181 MET A CA 1
ATOM 1323 C C . MET A 1 181 ? 6.859 -2.777 -15.949 1.00 93.25 181 MET A C 1
ATOM 1325 O O . MET A 1 181 ? 5.866 -2.233 -16.434 1.00 93.25 181 MET A O 1
ATOM 1329 N N . GLN A 1 182 ? 6.774 -3.868 -15.191 1.00 93.12 182 GLN A N 1
ATOM 1330 C CA . GLN A 1 182 ? 5.530 -4.382 -14.630 1.00 93.12 182 GLN A CA 1
ATOM 1331 C C . GLN A 1 182 ? 5.587 -4.352 -13.102 1.00 93.12 182 GLN A C 1
ATOM 1333 O O . GLN A 1 182 ? 6.648 -4.543 -12.506 1.00 93.12 182 GLN A O 1
ATOM 1338 N N . VAL A 1 183 ? 4.434 -4.150 -12.469 1.00 91.31 183 VAL A N 1
ATOM 1339 C CA . VAL A 1 183 ? 4.265 -4.138 -11.011 1.00 91.31 183 VAL A CA 1
ATOM 1340 C C . VAL A 1 183 ? 3.266 -5.200 -10.576 1.00 91.31 183 VAL A C 1
ATOM 1342 O O . VAL A 1 183 ? 2.285 -5.464 -11.275 1.00 91.31 183 VAL A O 1
ATOM 1345 N N . LEU A 1 184 ? 3.522 -5.824 -9.428 1.00 90.12 184 LEU A N 1
ATOM 1346 C CA . LEU A 1 184 ? 2.627 -6.798 -8.817 1.00 90.12 184 LEU A CA 1
ATOM 1347 C C . LEU A 1 184 ? 1.637 -6.067 -7.913 1.00 90.12 184 LEU A C 1
ATOM 1349 O O . LEU A 1 184 ? 1.987 -5.658 -6.804 1.00 90.12 184 LEU A O 1
ATOM 1353 N N . LEU A 1 185 ? 0.419 -5.882 -8.416 1.00 89.94 185 LEU A N 1
ATOM 1354 C CA . LEU A 1 185 ? -0.625 -5.103 -7.764 1.00 89.94 185 LEU A CA 1
ATOM 1355 C C . LEU A 1 185 ? -1.533 -6.007 -6.930 1.00 89.94 185 LEU A C 1
ATOM 1357 O O . LEU A 1 185 ? -2.069 -6.984 -7.449 1.00 89.94 185 LEU A O 1
ATOM 1361 N N . PHE A 1 186 ? -1.730 -5.640 -5.670 1.00 90.50 186 PHE A N 1
ATOM 1362 C CA . PHE A 1 186 ? -2.658 -6.234 -4.717 1.00 90.50 186 PHE A CA 1
ATOM 1363 C C . PHE A 1 186 ? -3.905 -5.356 -4.654 1.00 90.50 186 PHE A C 1
ATOM 1365 O O . PHE A 1 186 ? -3.833 -4.179 -4.289 1.00 90.50 186 PHE A O 1
ATOM 1372 N N . ASP A 1 187 ? -5.038 -5.934 -5.034 1.00 91.25 187 ASP A N 1
ATOM 1373 C CA . ASP A 1 187 ? -6.324 -5.259 -5.119 1.00 91.25 187 ASP A CA 1
ATOM 1374 C C . ASP A 1 187 ? -7.199 -5.599 -3.898 1.00 91.25 187 ASP A C 1
ATOM 1376 O O . ASP A 1 187 ? -7.734 -6.709 -3.821 1.00 91.25 187 ASP A O 1
ATOM 1380 N N . PRO A 1 188 ? -7.385 -4.665 -2.9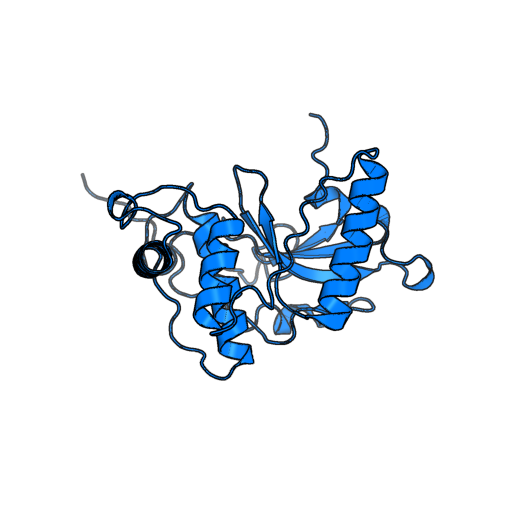43 1.00 91.38 188 PRO A N 1
ATOM 1381 C CA . PRO A 1 188 ? -8.227 -4.897 -1.771 1.00 91.38 188 PRO A CA 1
ATOM 1382 C C . PRO A 1 188 ? -9.732 -4.863 -2.085 1.00 91.38 188 PRO A C 1
ATOM 1384 O O . PRO A 1 188 ? -10.540 -5.145 -1.202 1.00 91.38 188 PRO A O 1
ATOM 1387 N N . HIS A 1 189 ? -10.141 -4.505 -3.305 1.00 91.00 189 HIS A N 1
ATOM 1388 C CA . HIS A 1 189 ? -11.554 -4.370 -3.666 1.00 91.00 189 HIS A CA 1
ATOM 1389 C C . HIS A 1 189 ? -12.203 -5.696 -4.060 1.00 91.00 189 HIS A C 1
ATOM 1391 O O . HIS A 1 189 ? -13.409 -5.734 -4.317 1.00 91.00 189 HIS A O 1
ATOM 1397 N N . VAL A 1 190 ? -11.421 -6.771 -4.182 1.00 81.38 190 VAL A N 1
ATOM 1398 C CA . VAL A 1 190 ? -11.961 -8.055 -4.619 1.00 81.38 190 VAL A CA 1
ATOM 1399 C C . VAL A 1 190 ? -13.011 -8.572 -3.640 1.00 81.38 190 VAL A C 1
ATOM 1401 O O . VAL A 1 190 ? -12.794 -8.633 -2.435 1.00 81.38 190 VAL A O 1
ATOM 1404 N N . ALA A 1 191 ? -14.156 -8.980 -4.184 1.00 64.50 191 ALA A N 1
ATOM 1405 C CA . ALA A 1 191 ? -15.235 -9.582 -3.402 1.00 64.50 191 ALA A CA 1
ATOM 1406 C C . ALA A 1 191 ? -14.958 -11.054 -3.048 1.00 64.50 191 ALA A C 1
ATOM 1408 O O . ALA A 1 191 ? -15.598 -11.612 -2.162 1.00 64.50 191 ALA A O 1
ATOM 1409 N N . ALA A 1 192 ? -14.018 -11.698 -3.748 1.00 62.16 192 ALA A N 1
ATOM 1410 C CA . ALA A 1 192 ? -13.686 -13.102 -3.562 1.00 62.16 192 ALA A CA 1
ATOM 1411 C C . ALA A 1 192 ? -12.174 -13.323 -3.646 1.00 62.16 192 ALA A C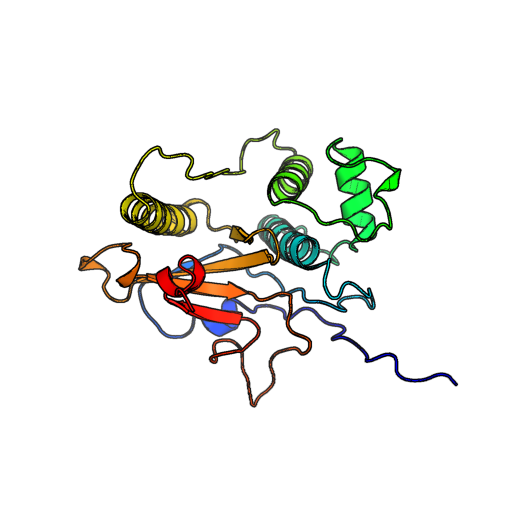 1
ATOM 1413 O O . ALA A 1 192 ? -11.478 -12.700 -4.453 1.00 62.16 192 ALA A O 1
ATOM 1414 N N . LEU A 1 193 ? -11.686 -14.240 -2.812 1.00 64.44 193 LEU A N 1
ATOM 1415 C CA . LEU A 1 193 ? -10.308 -14.717 -2.867 1.00 64.44 193 LEU A CA 1
ATOM 1416 C C . LEU A 1 193 ? -10.055 -15.445 -4.204 1.00 64.44 193 LEU A C 1
ATOM 1418 O O . LEU A 1 193 ? -11.004 -15.923 -4.830 1.00 64.44 193 LEU A O 1
ATOM 1422 N N . PRO A 1 194 ? -8.790 -15.545 -4.648 1.00 63.44 194 PRO A N 1
ATOM 1423 C CA . PRO A 1 194 ? -8.377 -16.365 -5.773 1.00 63.44 194 PRO A CA 1
ATOM 1424 C C . PRO A 1 194 ? -8.955 -17.771 -5.684 1.00 63.44 194 PRO A C 1
ATOM 1426 O O . PRO A 1 194 ? -8.976 -18.394 -4.622 1.00 63.44 194 PRO A O 1
ATOM 1429 N N . THR A 1 195 ? -9.400 -18.258 -6.830 1.00 63.66 195 THR A N 1
ATOM 1430 C CA . THR A 1 195 ? -9.931 -19.605 -7.021 1.00 63.66 195 THR A CA 1
ATOM 1431 C C . THR A 1 195 ? -9.011 -20.371 -7.967 1.00 63.66 195 THR A C 1
ATOM 1433 O O . THR A 1 195 ? -8.160 -19.770 -8.620 1.00 63.66 195 THR A O 1
ATOM 1436 N N . GLU A 1 196 ? -9.204 -21.683 -8.103 1.00 63.94 196 GLU A N 1
ATOM 1437 C CA . GLU A 1 196 ? -8.515 -22.487 -9.131 1.00 63.94 196 GLU A CA 1
ATOM 1438 C C . GLU A 1 196 ? -8.721 -21.918 -10.552 1.00 63.94 196 GLU A C 1
ATOM 1440 O O . GLU A 1 196 ? -7.820 -21.956 -11.383 1.00 63.94 196 GLU A O 1
ATOM 1445 N N . GLU A 1 197 ? -9.891 -21.329 -10.826 1.00 62.09 197 GLU A N 1
ATOM 1446 C CA . GLU A 1 197 ? -10.218 -20.705 -12.118 1.00 62.09 197 GLU A CA 1
ATOM 1447 C C . GLU A 1 197 ? -9.570 -19.326 -12.306 1.00 62.09 197 GLU A C 1
ATOM 1449 O O . GLU A 1 197 ? -9.350 -18.878 -13.433 1.00 62.09 197 GLU A O 1
ATOM 1454 N N . LYS A 1 198 ? -9.271 -18.634 -11.202 1.00 66.81 198 LYS A N 1
ATOM 1455 C CA . LYS A 1 198 ? -8.653 -17.308 -11.198 1.00 66.81 198 LYS A CA 1
ATOM 1456 C C . LYS A 1 198 ? -7.538 -17.258 -10.153 1.00 66.81 198 LYS A C 1
ATOM 1458 O O . LYS A 1 198 ? -7.688 -16.578 -9.129 1.00 66.81 198 LYS A O 1
ATOM 1463 N N . PRO A 1 199 ? -6.436 -17.992 -10.392 1.00 66.69 199 PRO A N 1
ATOM 1464 C CA . PRO A 1 199 ? -5.357 -18.094 -9.428 1.00 66.69 199 PRO A CA 1
ATOM 1465 C C . PRO A 1 199 ? -4.668 -16.741 -9.260 1.00 66.69 199 PRO A C 1
ATOM 1467 O O . PRO A 1 199 ? -4.803 -15.834 -10.090 1.00 66.69 199 PRO A O 1
ATOM 1470 N N . LEU A 1 200 ? -3.896 -16.617 -8.182 1.00 69.06 200 LEU A N 1
ATOM 1471 C CA . LEU A 1 200 ? -2.969 -15.505 -8.015 1.00 69.06 200 LEU A CA 1
ATOM 1472 C C . LEU A 1 200 ? -2.144 -15.337 -9.302 1.00 69.06 200 LEU A C 1
ATOM 1474 O O . LEU A 1 200 ? -1.643 -16.306 -9.868 1.00 69.06 200 LEU A O 1
ATOM 1478 N N . GLY A 1 201 ? -1.982 -14.097 -9.758 1.00 68.44 201 GLY A N 1
ATOM 1479 C CA . GLY A 1 201 ? -1.123 -13.745 -10.889 1.00 68.44 201 GLY A CA 1
ATOM 1480 C C . GLY A 1 201 ? -1.844 -13.768 -12.230 1.00 68.44 201 GLY A C 1
ATOM 1481 O O . GLY A 1 201 ? -1.357 -13.162 -13.185 1.00 68.44 201 GLY A O 1
ATOM 1482 N N . ALA A 1 202 ? -3.024 -14.392 -12.302 1.00 69.56 202 ALA A N 1
ATOM 1483 C CA . ALA A 1 202 ? -3.880 -14.331 -13.477 1.00 69.56 202 ALA A CA 1
ATOM 1484 C C . ALA A 1 202 ? -4.454 -12.918 -13.668 1.00 69.56 202 ALA A C 1
ATOM 1486 O O . ALA A 1 202 ? -4.717 -12.193 -12.701 1.00 69.56 202 ALA A O 1
ATOM 1487 N N . ALA A 1 203 ? -4.698 -12.537 -14.923 1.00 72.69 203 ALA A N 1
ATOM 1488 C CA . ALA A 1 203 ? -5.338 -11.268 -15.249 1.00 72.69 203 ALA A CA 1
ATOM 1489 C C . ALA A 1 203 ? -6.698 -11.135 -14.538 1.00 72.69 203 ALA A C 1
ATOM 1491 O O . ALA A 1 203 ? -7.531 -12.045 -14.541 1.00 72.69 203 ALA A O 1
ATOM 1492 N N . GLY A 1 204 ? -6.922 -9.988 -13.897 1.00 74.38 204 GLY A N 1
ATOM 1493 C CA . GLY A 1 204 ? -8.136 -9.718 -13.129 1.00 74.38 204 GLY A CA 1
ATOM 1494 C C . GLY A 1 204 ? -8.224 -10.430 -11.774 1.00 74.38 204 GLY A C 1
ATOM 1495 O O . GLY A 1 204 ? -9.262 -10.307 -11.122 1.00 74.38 204 GLY A O 1
ATOM 1496 N N . SER A 1 205 ? -7.220 -11.206 -11.358 1.00 77.56 205 SER A N 1
ATOM 1497 C CA . SER A 1 205 ? -7.169 -11.763 -10.000 1.00 77.56 205 SER A CA 1
ATOM 1498 C C . SER A 1 205 ? -6.865 -10.674 -8.962 1.00 77.56 205 SER A C 1
ATOM 1500 O O . SER A 1 205 ? -6.482 -9.552 -9.302 1.00 77.56 205 SER A O 1
ATOM 1502 N N . ALA A 1 206 ? -7.032 -11.016 -7.685 1.00 80.44 206 ALA A N 1
ATOM 1503 C CA . ALA A 1 206 ? -6.775 -10.112 -6.566 1.00 80.44 206 ALA A CA 1
ATOM 1504 C C . ALA A 1 206 ? -5.314 -9.669 -6.438 1.00 80.44 206 ALA A C 1
ATOM 1506 O O . ALA A 1 206 ? -5.030 -8.645 -5.823 1.00 80.44 206 ALA A O 1
ATOM 1507 N N . VAL A 1 207 ? -4.388 -10.436 -7.015 1.00 84.69 207 VAL A N 1
ATOM 1508 C CA . VAL A 1 207 ? -2.973 -10.083 -7.077 1.00 84.69 207 VAL A CA 1
ATOM 1509 C C . VAL A 1 207 ? -2.478 -10.383 -8.476 1.00 84.69 207 VAL A C 1
ATOM 1511 O O . VAL A 1 207 ? -2.440 -11.543 -8.865 1.00 84.69 207 VAL A O 1
ATOM 1514 N N . GLN A 1 208 ? -2.109 -9.371 -9.249 1.00 86.00 208 GLN A N 1
ATOM 1515 C CA . GLN A 1 208 ? -1.792 -9.556 -10.666 1.00 86.00 208 GLN A CA 1
ATOM 1516 C C . GLN A 1 208 ? -0.651 -8.650 -11.123 1.00 86.00 208 GLN A C 1
ATOM 1518 O O . GLN A 1 208 ? -0.506 -7.520 -10.653 1.00 86.00 208 GLN A O 1
ATOM 1523 N N . TRP A 1 209 ? 0.140 -9.137 -12.080 1.00 88.19 209 TRP A N 1
ATOM 1524 C CA . TRP A 1 209 ? 1.110 -8.303 -12.782 1.00 88.19 209 TRP A CA 1
ATOM 1525 C C . TRP A 1 209 ? 0.380 -7.327 -13.708 1.00 88.19 209 TRP A C 1
ATOM 1527 O O . TRP A 1 209 ? -0.494 -7.719 -14.482 1.00 88.19 209 TRP A O 1
ATOM 1537 N N . ARG A 1 210 ? 0.748 -6.050 -13.634 1.00 90.56 210 ARG A N 1
ATOM 1538 C CA . ARG A 1 210 ? 0.220 -4.970 -14.473 1.00 90.56 210 ARG A CA 1
ATOM 1539 C C . ARG A 1 210 ? 1.372 -4.210 -15.109 1.00 90.56 210 ARG A C 1
ATOM 1541 O O . ARG A 1 210 ? 2.397 -4.013 -14.463 1.00 90.56 210 ARG A O 1
ATOM 1548 N N . GLU A 1 211 ? 1.197 -3.753 -16.347 1.00 93.06 211 GLU A N 1
ATOM 1549 C CA . GLU A 1 211 ? 2.109 -2.763 -16.934 1.00 93.06 211 GLU A CA 1
ATOM 1550 C C . GLU A 1 211 ? 2.123 -1.515 -16.048 1.00 93.06 211 GLU A C 1
ATOM 1552 O O . GLU A 1 211 ? 1.053 -0.996 -15.721 1.00 93.06 211 GLU A O 1
ATOM 1557 N N . PHE A 1 212 ? 3.313 -1.036 -15.674 1.00 92.12 212 PHE A N 1
ATOM 1558 C CA . PHE A 1 212 ? 3.484 0.121 -14.791 1.00 92.12 212 PHE A CA 1
ATOM 1559 C C . PHE A 1 212 ? 2.699 1.330 -15.309 1.00 92.12 212 PHE A C 1
ATOM 1561 O O . PHE A 1 212 ? 1.864 1.890 -14.599 1.00 92.12 212 PHE A O 1
ATOM 1568 N N . ARG A 1 213 ? 2.868 1.666 -16.595 1.00 92.00 213 ARG A N 1
ATOM 1569 C CA . ARG A 1 213 ? 2.122 2.756 -17.236 1.00 92.00 213 ARG A CA 1
ATOM 1570 C C 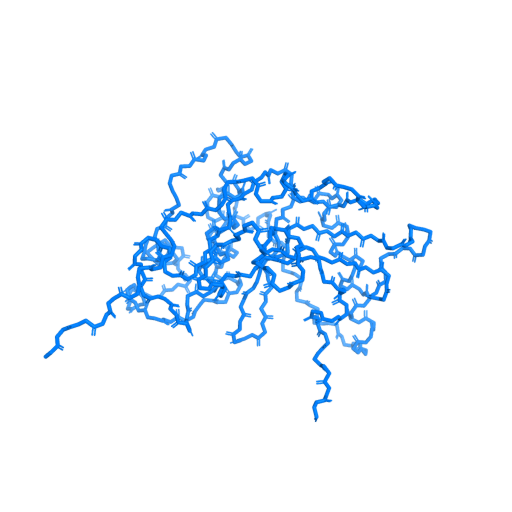. ARG A 1 213 ? 0.606 2.591 -17.112 1.00 92.00 213 ARG A C 1
ATOM 1572 O O . ARG A 1 213 ? -0.082 3.554 -16.800 1.00 92.00 213 ARG A O 1
ATOM 1579 N N . GLY A 1 214 ? 0.092 1.374 -17.285 1.00 89.31 214 GLY A N 1
ATOM 1580 C CA . GLY A 1 214 ? -1.340 1.075 -17.189 1.00 89.31 214 GLY A CA 1
ATOM 1581 C C . GLY A 1 214 ? -1.916 1.112 -15.768 1.00 89.31 214 GLY A C 1
ATOM 1582 O O . GLY A 1 214 ? -3.126 0.941 -15.608 1.00 89.31 214 GLY A O 1
ATOM 1583 N N . VAL A 1 215 ? -1.081 1.284 -14.737 1.00 88.81 215 VAL A N 1
ATOM 1584 C CA . VAL A 1 215 ? -1.519 1.553 -13.356 1.00 88.81 215 VAL A CA 1
ATOM 1585 C C . VAL A 1 215 ? -1.643 3.058 -13.108 1.00 88.81 215 VAL A C 1
ATOM 1587 O O . VAL A 1 215 ? -2.600 3.488 -12.471 1.00 88.81 215 VAL A O 1
ATOM 1590 N N . PHE A 1 216 ? -0.716 3.860 -13.638 1.00 85.81 216 PHE A N 1
ATOM 1591 C CA . PHE A 1 216 ? -0.587 5.283 -13.292 1.00 85.81 216 PHE A CA 1
ATOM 1592 C C . PHE A 1 216 ? -1.105 6.257 -14.351 1.00 85.81 216 PHE A C 1
ATOM 1594 O O . PHE A 1 216 ? -1.330 7.430 -14.057 1.00 85.81 216 PHE A O 1
ATOM 1601 N N . VAL A 1 217 ? -1.321 5.796 -15.581 1.00 83.12 217 VAL A N 1
ATOM 1602 C CA . VAL A 1 217 ? -1.899 6.596 -16.660 1.00 83.12 217 VAL A CA 1
ATOM 1603 C C . VAL A 1 217 ? -3.300 6.074 -16.940 1.00 83.12 217 VAL A C 1
ATOM 1605 O O . VAL A 1 217 ? -3.480 4.963 -17.435 1.00 83.12 217 VAL A O 1
ATOM 1608 N N . LYS A 1 218 ? -4.312 6.885 -16.622 1.00 69.81 218 LYS A N 1
ATOM 1609 C CA . LYS A 1 218 ? -5.685 6.622 -17.061 1.00 69.81 218 LYS A CA 1
ATOM 1610 C C . LYS A 1 218 ? -5.763 6.963 -18.548 1.00 69.81 218 LYS A C 1
ATOM 1612 O O . LYS A 1 218 ? -5.503 8.104 -18.922 1.00 69.81 218 LYS A O 1
ATOM 1617 N N . GLU A 1 219 ? -6.099 5.990 -19.391 1.00 54.56 219 GLU A N 1
ATOM 1618 C CA . GLU A 1 219 ? -6.449 6.281 -20.783 1.00 54.56 219 GLU A CA 1
ATOM 1619 C C . GLU A 1 219 ? -7.630 7.260 -20.797 1.00 54.56 219 GLU A C 1
ATOM 1621 O O . GLU A 1 219 ? -8.604 7.084 -20.056 1.00 54.56 219 GLU A O 1
ATOM 1626 N N . ALA A 1 220 ? -7.531 8.316 -21.606 1.00 46.41 220 ALA A N 1
ATOM 1627 C CA . ALA A 1 220 ? -8.668 9.186 -21.862 1.00 46.41 220 ALA A CA 1
ATOM 1628 C C . ALA A 1 220 ? -9.755 8.340 -22.540 1.00 46.41 220 ALA A C 1
ATOM 1630 O O . ALA A 1 220 ? -9.520 7.783 -23.613 1.00 46.41 220 ALA A O 1
ATOM 1631 N N . LYS A 1 221 ? -10.906 8.196 -21.878 1.00 35.28 221 LYS A N 1
ATOM 1632 C CA . LYS A 1 221 ? -12.107 7.626 -22.497 1.00 35.28 221 LYS A CA 1
ATOM 1633 C C . LYS A 1 221 ? -12.735 8.614 -23.466 1.00 35.28 221 LYS A C 1
ATOM 1635 O O . LYS A 1 221 ? -12.725 9.823 -23.142 1.00 35.28 221 LYS A O 1
#

InterPro domains:
  IPR012462 UFSP1/2/DUB, catalytic domain [PF07910] (36-218)